Protein AF-A0A167FTA5-F1 (afdb_monomer)

Nearest PDB structures (foldseek):
  6cdd-assembly2_B  TM=8.965E-01  e=1.658E-12  Thermochaetoides thermophila DSM 1495
  6jwi-assembly1_A  TM=8.876E-01  e=1.455E-11  Saccharomyces cerevisiae S288C
  6jwj-assembly1_A  TM=7.870E-01  e=4.170E-11  Saccharomyces cerevisiae S288C
  6oa9-assembly1_G  TM=7.734E-01  e=4.453E-11  Saccharomyces cerevisiae
  7wwp-assembly1_A  TM=9.117E-01  e=2.638E-07  Homo sapiens

Radius of gyration: 31.61 Å; Cα contacts (8 Å, |Δi|>4): 181; chains: 1; bounding box: 77×43×84 Å

Sequence (270 aa):
MSSRTNHRRQLKQAYQWRKQNSRPSTCLSTARQKESAASIDPATITISNQPSGGETPLSTLDGRTIGELGLRHGDMIFAWYGFLSEPARKGAPTFSHLPSVAPAGTAAPFPVEPIASARAKRPWEDVKEDPVNDYWRDKDGKIARRWDPQFCKHGANAMCDDCMRLEPFGAKYQAEHGIKHLSYWAYLRSKASGQSAAATAALPPLDNLSYRVKSPCPSGTHASWPGGICSKCQPSALTLQRRSFRMVDHVEFSSSTLVDRFLSAWRKTG

Organism: Calocera viscosa (strain TUFC12733) (NCBI:txid1330018)

pLDDT: mean 73.0, std 24.12, range [25.5, 98.0]

Mean predicted aligned error: 19.64 Å

Solvent-accessible surface area (backbone atoms only — not comparable to full-atom values): 18750 Å² total; per-residue (Å²): 139,83,85,81,84,80,84,86,74,90,82,90,78,89,82,89,83,78,96,68,100,65,64,63,77,65,64,62,60,60,75,76,74,87,72,97,61,96,40,63,34,80,90,49,33,27,38,18,78,41,100,74,62,76,70,39,52,50,82,78,51,71,89,59,53,60,70,81,70,71,59,56,95,86,67,64,76,42,77,48,69,47,64,59,82,77,84,83,82,85,82,85,84,85,88,83,87,87,89,85,92,88,89,85,89,85,88,81,90,72,85,78,69,80,80,69,76,74,70,78,77,53,83,71,75,80,58,82,75,58,70,69,54,60,57,54,70,74,50,86,59,60,42,81,49,67,85,43,85,90,76,49,92,64,60,96,91,57,79,49,91,81,33,46,64,39,61,62,64,43,66,67,62,27,60,77,69,71,50,88,53,37,45,44,67,31,46,53,50,62,71,33,62,93,53,52,74,75,57,52,71,40,77,68,89,76,82,82,86,67,81,57,66,46,73,71,40,84,76,70,85,55,52,51,73,92,73,37,85,49,85,84,22,47,52,78,87,86,78,94,69,84,76,67,48,39,88,72,89,77,87,85,73,97,47,71,65,59,55,52,60,64,48,49,56,47,77,74,73,109

InterPro domains:
  IPR007716 NPL4, zinc-binding putative [PF05020] (127-270)
  IPR016563 Nuclear protein localization protein 4 [PTHR12710] (17-270)

Foldseek 3Di:
DDDDDDDDDDDDDDDDDDDDPDDPVVVVVVVVPDDPQPWWDLQFKWKDLDPDDPTDRPVVCPPDDCVNVVDDPPGDMDIDTDTHDDDDDDDDDDDDDDDDDDDDDDDDDDDPPPPPVPPPDDPCNPDDDDVVVVVLLPDQQWAFADDDPVPDPDDPPDDDPRGPTHQQLDPVVCVVVVNQAGEPSSVQCVVCPPPDPVVSSPGDDDDPDDQAFDPPQPVPPFDGPPGDDDPRRHGDDDDDDDHRHDHDRDDDDPDPVVVVVVCVVVVVPD

Secondary structure (DSSP, 8-state):
---------------PPP-----HHHHHGGGGSSS--TTB-GGG-EEESSSSS--EEGGGGTT--TTTTT--TT---EEE--BPPPPP-------------------------------PPPTTTSPPPPHHHHHHHH---PBPPPP-TTT--S-TT---TTTSPBPTT-HHHHHHTT--SEEHHHHHHHHHTTS-HHHHHSPP-------SPPSS-TT-SSPSTTS---TTTSPPPP-----SEES------S-HHHHHHHHHHHHHH-

Structure (mmCIF, N/CA/C/O backbone):
data_AF-A0A167FTA5-F1
#
_entry.id   AF-A0A167FTA5-F1
#
loop_
_atom_site.group_PDB
_atom_site.id
_atom_site.type_symbol
_atom_site.label_atom_id
_atom_site.label_alt_id
_atom_site.label_comp_id
_atom_site.label_asym_id
_atom_site.label_entity_id
_atom_site.label_seq_id
_atom_site.pdbx_PDB_ins_code
_atom_site.Cartn_x
_atom_site.Cartn_y
_atom_site.Cartn_z
_atom_site.occupancy
_atom_site.B_iso_or_equiv
_atom_site.auth_seq_id
_atom_site.auth_comp_id
_atom_site.auth_asym_id
_atom_site.auth_atom_id
_atom_site.pdbx_PDB_model_num
ATOM 1 N N . MET A 1 1 ? -40.340 -1.841 46.060 1.00 30.31 1 MET A N 1
ATOM 2 C CA . MET A 1 1 ? -40.363 -1.450 44.633 1.00 30.31 1 MET A CA 1
ATOM 3 C C . MET A 1 1 ? -38.923 -1.242 44.188 1.00 30.31 1 MET A C 1
ATOM 5 O O . MET A 1 1 ? -38.344 -0.225 44.532 1.00 30.31 1 MET A O 1
ATOM 9 N N . SER A 1 2 ? -38.302 -2.243 43.556 1.00 25.50 2 SER A N 1
ATOM 10 C CA . SER A 1 2 ? -36.893 -2.174 43.140 1.00 25.50 2 SER A CA 1
ATOM 11 C C . SER A 1 2 ? -36.833 -2.079 41.617 1.00 25.50 2 SER A C 1
ATOM 13 O O . SER A 1 2 ? -37.226 -3.018 40.924 1.00 25.50 2 SER A O 1
ATOM 15 N N . SER A 1 3 ? -36.432 -0.913 41.108 1.00 25.64 3 SER A N 1
ATOM 16 C CA . SER A 1 3 ? -36.307 -0.629 39.676 1.00 25.64 3 SER A CA 1
ATOM 17 C C . SER A 1 3 ? -35.232 -1.511 39.046 1.00 25.64 3 SER A C 1
ATOM 19 O O . SER A 1 3 ? -34.056 -1.406 39.386 1.00 25.64 3 SER A O 1
ATOM 21 N N . ARG A 1 4 ? -35.629 -2.367 38.097 1.00 28.92 4 ARG A N 1
ATOM 22 C CA . ARG A 1 4 ? -34.701 -3.088 37.217 1.00 28.92 4 ARG A CA 1
ATOM 23 C C . ARG A 1 4 ? -34.174 -2.120 36.161 1.00 28.92 4 ARG A C 1
ATOM 25 O O . ARG A 1 4 ? -34.896 -1.736 35.244 1.00 28.92 4 ARG A O 1
ATOM 32 N N . THR A 1 5 ? -32.916 -1.724 36.291 1.00 30.41 5 THR A N 1
ATOM 33 C CA . THR A 1 5 ? -32.220 -0.904 35.298 1.00 30.41 5 THR A CA 1
ATOM 34 C C . THR A 1 5 ? -31.865 -1.778 34.092 1.00 30.41 5 THR A C 1
ATOM 36 O O . THR A 1 5 ? -30.928 -2.569 34.141 1.00 30.41 5 THR A O 1
ATOM 39 N N . ASN A 1 6 ? -32.643 -1.674 33.012 1.00 32.59 6 ASN A N 1
ATOM 40 C CA . ASN A 1 6 ? -32.394 -2.388 31.758 1.00 32.59 6 ASN A CA 1
ATOM 41 C C . ASN A 1 6 ? -31.307 -1.660 30.948 1.00 32.59 6 ASN A C 1
ATOM 43 O O . ASN A 1 6 ? -31.530 -0.563 30.432 1.00 32.59 6 ASN A O 1
ATOM 47 N N . HIS A 1 7 ? -30.124 -2.262 30.812 1.00 32.69 7 HIS A N 1
ATOM 48 C CA . HIS A 1 7 ? -29.076 -1.739 29.936 1.00 32.69 7 HIS A CA 1
ATOM 49 C C . HIS A 1 7 ? -29.366 -2.104 28.474 1.00 32.69 7 HIS A C 1
ATOM 51 O O . HIS A 1 7 ? -29.195 -3.240 28.042 1.00 32.69 7 HIS A O 1
ATOM 57 N N . ARG A 1 8 ? -29.785 -1.106 27.691 1.00 32.56 8 ARG A N 1
ATOM 58 C CA . ARG A 1 8 ? -30.020 -1.208 26.245 1.00 32.56 8 ARG A CA 1
ATOM 59 C C . ARG A 1 8 ? -28.682 -1.157 25.498 1.00 32.56 8 ARG A C 1
ATOM 61 O O . ARG A 1 8 ? -28.060 -0.099 25.428 1.00 32.56 8 ARG A O 1
ATOM 68 N N . ARG A 1 9 ? -28.241 -2.266 24.897 1.00 35.16 9 ARG A N 1
ATOM 69 C CA . ARG A 1 9 ? -27.194 -2.251 23.858 1.00 35.16 9 ARG A CA 1
ATOM 70 C C . ARG A 1 9 ? -27.722 -2.909 22.586 1.00 35.16 9 ARG A C 1
ATOM 72 O O . ARG A 1 9 ? -28.074 -4.078 22.591 1.00 35.16 9 ARG A O 1
ATOM 79 N N . GLN A 1 10 ? -27.783 -2.135 21.500 1.00 28.16 10 GLN A N 1
ATOM 80 C CA . GLN A 1 10 ? -28.023 -2.652 20.151 1.00 28.16 10 GLN A CA 1
ATOM 81 C C . GLN A 1 10 ? -26.773 -3.398 19.676 1.00 28.16 10 GLN A C 1
ATOM 83 O O . GLN A 1 10 ? -25.717 -2.786 19.524 1.00 28.16 10 GLN A O 1
ATOM 88 N N . LEU A 1 11 ? -26.901 -4.690 19.388 1.00 33.75 11 LEU A N 1
ATOM 89 C CA . LEU A 1 11 ? -25.929 -5.417 18.578 1.00 33.75 11 LEU A CA 1
ATOM 90 C C . LEU A 1 11 ? -26.450 -5.438 17.138 1.00 33.75 11 LEU A C 1
ATOM 92 O O . LEU A 1 11 ? -27.441 -6.094 16.835 1.00 33.75 11 LEU A O 1
ATOM 96 N N . LYS A 1 12 ? -25.805 -4.679 16.246 1.00 28.53 12 LYS A N 1
ATOM 97 C CA . LYS A 1 12 ? -25.982 -4.827 14.797 1.00 28.53 12 LYS A CA 1
ATOM 98 C C . LYS A 1 12 ? -24.928 -5.815 14.305 1.00 28.53 12 LYS A C 1
ATOM 100 O O . LYS A 1 12 ? -23.758 -5.452 14.219 1.00 28.53 12 LYS A O 1
ATOM 105 N N . GLN A 1 13 ? -25.327 -7.040 13.980 1.00 35.41 13 GLN A N 1
ATOM 106 C CA . GLN A 1 13 ? -24.495 -7.958 13.201 1.00 35.41 13 GLN A CA 1
ATOM 107 C C . GLN A 1 13 ? -25.300 -8.454 11.999 1.00 35.41 13 GLN A C 1
ATOM 109 O O . GLN A 1 13 ? -26.364 -9.044 12.151 1.00 35.41 13 GLN A O 1
ATOM 114 N N . ALA A 1 14 ? -24.796 -8.170 10.799 1.00 26.48 14 ALA A N 1
ATOM 115 C CA . ALA A 1 14 ? -25.292 -8.737 9.554 1.00 26.48 14 ALA A CA 1
ATOM 116 C C . ALA A 1 14 ? -24.528 -10.041 9.289 1.00 26.48 14 ALA A C 1
ATOM 118 O O . ALA A 1 14 ? -23.302 -10.016 9.197 1.00 26.48 14 ALA A O 1
ATOM 119 N N . TYR A 1 15 ? -25.235 -11.164 9.161 1.00 35.91 15 TYR A N 1
ATOM 120 C CA . TYR A 1 15 ? -24.640 -12.446 8.778 1.00 35.91 15 TYR A CA 1
ATOM 121 C C . TYR A 1 15 ? -25.090 -12.845 7.372 1.00 35.91 15 TYR A C 1
ATOM 123 O O . TYR A 1 15 ? -26.283 -12.953 7.094 1.00 35.91 15 TYR A O 1
ATOM 131 N N . GLN A 1 16 ? -24.124 -13.098 6.488 1.00 27.88 16 GLN A N 1
ATOM 132 C CA . GLN A 1 16 ? -24.344 -13.796 5.222 1.00 27.88 16 GLN A CA 1
ATOM 133 C C . GLN A 1 16 ? -24.245 -15.306 5.468 1.00 27.88 16 GLN A C 1
ATOM 135 O O . GLN A 1 16 ? -23.190 -15.797 5.867 1.00 27.88 16 GLN A O 1
ATOM 140 N N . TRP A 1 17 ? -25.321 -16.052 5.207 1.00 36.06 17 TRP A N 1
ATOM 141 C CA . TRP A 1 17 ? -25.336 -17.510 5.359 1.00 36.06 17 TRP A CA 1
ATOM 142 C C . TRP A 1 17 ? -25.204 -18.222 4.007 1.00 36.06 17 TRP A C 1
ATOM 144 O O . TRP A 1 17 ? -26.010 -18.031 3.096 1.00 36.06 17 TRP A O 1
ATOM 154 N N . ARG A 1 18 ? -24.167 -19.064 3.888 1.00 29.80 18 ARG A N 1
ATOM 155 C CA . ARG A 1 18 ? -23.921 -19.981 2.763 1.00 29.80 18 ARG A CA 1
ATOM 156 C C . ARG A 1 18 ? -24.768 -21.249 2.950 1.00 29.80 18 ARG A C 1
ATOM 158 O O . ARG A 1 18 ? -24.782 -21.817 4.035 1.00 29.80 18 ARG A O 1
ATOM 165 N N . LYS A 1 19 ? -25.438 -21.708 1.883 1.00 34.81 19 LYS A N 1
ATOM 166 C CA . LYS A 1 19 ? -26.207 -22.968 1.842 1.00 34.81 19 LYS A CA 1
ATOM 167 C C . LYS A 1 19 ? -25.343 -24.163 2.261 1.00 34.81 19 LYS A C 1
ATOM 169 O O . LYS A 1 19 ? -24.495 -24.586 1.481 1.00 34.81 19 LYS A O 1
ATOM 174 N N . GLN A 1 20 ? -25.627 -24.741 3.422 1.00 34.56 20 GLN A N 1
ATOM 175 C CA . GLN A 1 20 ? -25.354 -26.142 3.747 1.00 34.56 20 GLN A CA 1
ATOM 176 C C . GLN A 1 20 ? -26.480 -26.645 4.665 1.00 34.56 20 GLN A C 1
ATOM 178 O O . GLN A 1 20 ? -26.840 -25.980 5.632 1.00 34.56 20 GLN A O 1
ATOM 183 N N . ASN A 1 21 ? -27.075 -27.783 4.295 1.00 35.94 21 ASN A N 1
ATOM 184 C CA . ASN A 1 21 ? -28.168 -28.460 5.000 1.00 35.94 21 ASN A CA 1
ATOM 185 C C . ASN A 1 21 ? -27.685 -29.023 6.347 1.00 35.94 21 ASN A C 1
ATOM 187 O O . ASN A 1 21 ? -27.455 -30.225 6.480 1.00 35.94 21 ASN A O 1
ATOM 191 N N . SER A 1 22 ? -27.530 -28.155 7.340 1.00 36.47 22 SER A N 1
ATOM 192 C CA . SER A 1 22 ? -27.079 -28.516 8.684 1.00 36.47 22 SER A CA 1
ATOM 193 C C . SER A 1 22 ? -28.212 -28.322 9.689 1.00 36.47 22 SER A C 1
ATOM 195 O O . SER A 1 22 ? -28.924 -27.320 9.653 1.00 36.47 22 SER A O 1
ATOM 197 N N . ARG A 1 23 ? -28.384 -29.296 10.590 1.00 32.91 23 ARG A N 1
ATOM 198 C CA . ARG A 1 23 ? -29.390 -29.284 11.664 1.00 32.91 23 ARG A CA 1
ATOM 199 C C . ARG A 1 23 ? -29.250 -28.011 12.531 1.00 32.91 23 ARG A C 1
ATOM 201 O O . ARG A 1 23 ? -28.121 -27.620 12.837 1.00 32.91 23 ARG A O 1
ATOM 208 N N . PRO A 1 24 ? -30.357 -27.383 12.975 1.00 38.88 24 PRO A N 1
ATOM 209 C CA . PRO A 1 24 ? -30.326 -26.087 13.670 1.00 38.88 24 PRO A CA 1
ATOM 210 C C . PRO A 1 24 ? -29.527 -26.103 14.987 1.00 38.88 24 PRO A C 1
ATOM 212 O O . PRO A 1 24 ? -28.891 -25.109 15.335 1.00 38.88 24 PRO A O 1
ATOM 215 N N . SER A 1 25 ? -29.447 -27.252 15.664 1.00 34.50 25 SER A N 1
ATOM 216 C CA . SER A 1 25 ? -28.650 -27.434 16.888 1.00 34.50 25 SER A CA 1
ATOM 217 C C . SER A 1 25 ? -27.132 -27.308 16.673 1.00 34.50 25 SER A C 1
ATOM 219 O O . SER A 1 25 ? -26.384 -27.005 17.606 1.00 34.50 25 SER A O 1
ATOM 221 N N . THR A 1 26 ? -26.646 -27.485 15.441 1.00 35.59 26 THR A N 1
ATOM 222 C CA . THR A 1 26 ? -25.211 -27.403 15.119 1.00 35.59 26 THR A CA 1
ATOM 223 C C . THR A 1 26 ? -24.774 -25.992 14.701 1.00 35.59 26 THR A C 1
ATOM 225 O O . THR A 1 26 ? -23.604 -25.652 14.854 1.00 35.59 26 THR A O 1
ATOM 228 N N . CYS A 1 27 ? -25.699 -25.140 14.238 1.00 39.00 27 CYS A N 1
ATOM 229 C CA . CYS A 1 27 ? -25.389 -23.758 13.840 1.00 39.00 27 CYS A CA 1
ATOM 230 C C . CYS A 1 27 ? -25.512 -22.737 14.983 1.00 39.00 27 CYS A C 1
ATOM 232 O O . CYS A 1 27 ? -24.827 -21.719 14.951 1.00 39.00 27 CYS A O 1
ATOM 234 N N . LEU A 1 28 ? -26.322 -23.003 16.015 1.00 39.59 28 LEU A N 1
ATOM 235 C CA . LEU A 1 28 ? -26.412 -22.129 17.198 1.00 39.59 28 LEU A CA 1
ATOM 236 C C . LEU A 1 28 ? -25.335 -22.431 18.251 1.00 39.59 28 LEU A C 1
ATOM 238 O O . LEU A 1 28 ? -24.925 -21.541 18.992 1.00 39.59 28 LEU A O 1
ATOM 242 N N . SER A 1 29 ? -24.796 -23.653 18.276 1.00 36.97 29 SER A N 1
ATOM 243 C CA . SER A 1 29 ? -23.666 -24.011 19.145 1.00 36.97 29 SER A CA 1
ATOM 244 C C . SER A 1 29 ? -22.326 -23.436 18.669 1.00 36.97 29 SER A C 1
ATOM 246 O O . SER A 1 29 ? -21.387 -23.342 19.456 1.00 36.97 29 SER A O 1
ATOM 248 N N . THR A 1 30 ? -22.228 -22.966 17.421 1.00 35.94 30 THR A N 1
ATOM 249 C CA . THR A 1 30 ? -21.025 -22.289 16.905 1.00 35.94 30 THR A CA 1
ATOM 250 C C . THR A 1 30 ? -20.943 -20.804 17.282 1.00 35.94 30 THR A C 1
ATOM 252 O O . THR A 1 30 ? -19.893 -20.192 17.105 1.00 35.94 30 THR A O 1
ATOM 255 N N . ALA A 1 31 ? -21.975 -20.239 17.922 1.00 38.00 31 ALA A N 1
ATOM 256 C CA . ALA A 1 31 ? -21.902 -18.927 18.578 1.00 38.00 31 ALA A CA 1
ATOM 257 C C . ALA A 1 31 ? -21.166 -18.964 19.939 1.00 38.00 31 ALA A C 1
ATOM 259 O O . ALA A 1 31 ? -21.110 -17.963 20.648 1.00 38.00 31 ALA A O 1
ATOM 260 N N . ARG A 1 32 ? -20.574 -20.108 20.316 1.00 41.66 32 ARG A N 1
ATOM 261 C CA . ARG A 1 32 ? -19.827 -20.286 21.574 1.00 41.66 32 ARG A CA 1
ATOM 262 C C . ARG A 1 32 ? -18.329 -19.974 21.486 1.00 41.66 32 ARG A C 1
ATOM 264 O O . ARG A 1 32 ? -17.626 -20.127 22.479 1.00 41.66 32 ARG A O 1
ATOM 271 N N . GLN A 1 33 ? -17.818 -19.532 20.337 1.00 40.94 33 GLN A N 1
ATOM 272 C CA . GLN A 1 33 ? -16.389 -19.249 20.158 1.00 40.94 33 GLN A CA 1
ATOM 273 C C . GLN A 1 33 ? -16.156 -17.931 19.413 1.00 40.94 33 GLN A C 1
ATOM 275 O O . GLN A 1 33 ? -15.951 -17.949 18.203 1.00 40.94 33 GLN A O 1
ATOM 280 N N . LYS A 1 34 ? -16.154 -16.806 20.151 1.00 35.41 34 LYS A N 1
ATOM 281 C CA . LYS A 1 34 ? -15.209 -15.662 20.009 1.00 35.41 34 LYS A CA 1
ATOM 282 C C . LYS A 1 34 ? -15.626 -14.356 20.704 1.00 35.41 34 LYS A C 1
ATOM 284 O O . LYS A 1 34 ? -15.111 -13.300 20.362 1.00 35.41 34 LYS A O 1
ATOM 289 N N . GLU A 1 35 ? -16.430 -14.405 21.756 1.00 37.03 35 GLU A N 1
ATOM 290 C CA . GLU A 1 35 ? -16.428 -13.339 22.761 1.00 37.03 35 GLU A CA 1
ATOM 291 C C . GLU A 1 35 ? -16.261 -13.991 24.126 1.00 37.03 35 GLU A C 1
ATOM 293 O O . GLU A 1 35 ? -17.003 -14.896 24.498 1.00 37.03 35 GLU A O 1
ATOM 298 N N . SER A 1 36 ? -15.211 -13.591 24.839 1.00 40.00 36 SER A N 1
ATOM 299 C CA . SER A 1 36 ? -14.960 -14.027 26.206 1.00 40.00 36 SER A CA 1
ATOM 300 C C . SER A 1 36 ? -16.059 -13.443 27.095 1.00 40.00 36 SER A C 1
ATOM 302 O O . SER A 1 36 ? -15.926 -12.340 27.617 1.00 40.00 36 SER A O 1
ATOM 304 N N . ALA A 1 37 ? -17.188 -14.139 27.197 1.00 44.72 37 ALA A N 1
ATOM 305 C CA . ALA A 1 37 ? -18.299 -13.775 28.058 1.00 44.72 37 ALA A CA 1
ATOM 306 C C . ALA A 1 37 ? -18.478 -14.874 29.105 1.00 44.72 37 ALA A C 1
ATOM 308 O O . ALA A 1 37 ? -19.436 -15.641 29.086 1.00 44.72 37 ALA A O 1
ATOM 309 N N . ALA A 1 38 ? -17.524 -14.946 30.034 1.00 53.56 38 ALA A N 1
ATOM 310 C CA . ALA A 1 38 ? -17.557 -15.848 31.185 1.00 53.56 38 ALA A CA 1
ATOM 311 C C . ALA A 1 38 ? -18.714 -15.558 32.171 1.00 53.56 38 ALA A C 1
ATOM 313 O O . ALA A 1 38 ? -18.764 -16.149 33.243 1.00 53.56 38 ALA A O 1
ATOM 314 N N . SER A 1 39 ? -19.638 -14.653 31.835 1.00 63.78 39 SER A N 1
ATOM 315 C CA . SER A 1 39 ? -20.680 -14.163 32.734 1.00 63.78 39 SER A CA 1
ATOM 316 C C . SER A 1 39 ? -22.086 -14.127 32.132 1.00 63.78 39 SER A C 1
ATOM 318 O O . SER A 1 39 ? -22.953 -13.535 32.754 1.00 63.78 39 SER A O 1
ATOM 320 N N . ILE A 1 40 ? -22.365 -14.720 30.964 1.00 75.25 40 ILE A N 1
ATOM 321 C CA . ILE A 1 40 ? -23.747 -14.777 30.434 1.00 75.25 40 ILE A CA 1
ATOM 322 C C . ILE A 1 40 ? -24.496 -15.953 31.066 1.00 75.25 40 ILE A C 1
ATOM 324 O O . ILE A 1 40 ? -23.991 -17.075 31.058 1.00 75.25 40 ILE A O 1
ATOM 328 N N . ASP A 1 41 ? -25.707 -15.707 31.574 1.00 77.25 41 ASP A N 1
ATOM 329 C CA . ASP A 1 41 ? -26.594 -16.768 32.056 1.00 77.25 41 ASP A CA 1
ATOM 330 C C . ASP A 1 41 ? -27.364 -17.389 30.871 1.00 77.25 41 ASP A C 1
ATOM 332 O O . ASP A 1 41 ? -28.261 -16.741 30.318 1.00 77.25 41 ASP A O 1
ATOM 336 N N . PRO A 1 42 ? -27.061 -18.638 30.465 1.00 70.75 42 PRO A N 1
ATOM 337 C CA . PRO A 1 42 ? -27.711 -19.272 29.320 1.00 70.75 42 PRO A CA 1
ATOM 338 C C . PRO A 1 42 ? -29.221 -19.480 29.511 1.00 70.75 42 PRO A C 1
ATOM 340 O O . PRO A 1 42 ? -29.936 -19.582 28.516 1.00 70.75 42 PRO A O 1
ATOM 343 N N . ALA A 1 43 ? -29.726 -19.511 30.750 1.00 75.50 43 ALA A N 1
ATOM 344 C CA . ALA A 1 43 ? -31.154 -19.674 31.029 1.00 75.50 43 ALA A CA 1
ATOM 345 C C . ALA A 1 43 ? -31.974 -18.406 30.732 1.00 75.50 43 ALA A C 1
ATOM 347 O O . ALA A 1 43 ? -33.198 -18.465 30.631 1.00 75.50 43 ALA A O 1
ATOM 348 N N . THR A 1 44 ? -31.307 -17.260 30.576 1.00 78.56 44 THR A N 1
ATOM 349 C CA . THR A 1 44 ? -31.955 -15.955 30.365 1.00 78.56 44 THR A CA 1
ATOM 350 C C . THR A 1 44 ? -32.034 -15.538 28.900 1.00 78.56 44 THR A C 1
ATOM 352 O O . THR A 1 44 ? -32.519 -14.447 28.609 1.00 78.56 44 THR A O 1
ATOM 355 N N . ILE A 1 45 ? -31.553 -16.378 27.978 1.00 82.50 45 ILE A N 1
ATOM 356 C CA . ILE A 1 45 ? -31.508 -16.041 26.556 1.00 82.50 45 ILE A CA 1
ATOM 357 C C . ILE A 1 45 ? -32.921 -16.112 25.961 1.00 82.50 45 ILE A C 1
ATOM 359 O O . ILE A 1 45 ? -33.518 -17.189 25.884 1.00 82.50 45 ILE A O 1
ATOM 363 N N . THR A 1 46 ? -33.438 -14.977 25.490 1.00 82.94 46 THR A N 1
ATOM 364 C CA . THR A 1 46 ? -34.680 -14.883 24.707 1.0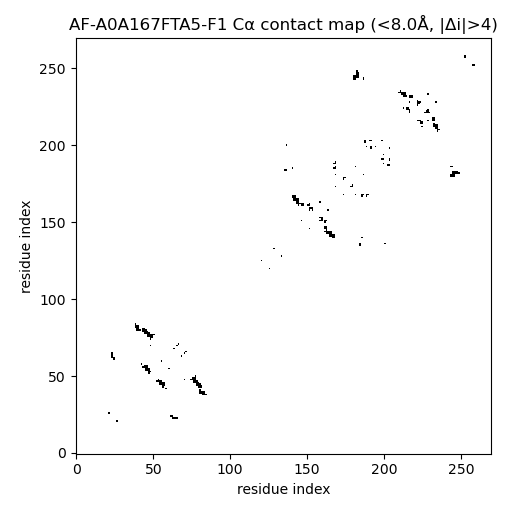0 82.94 46 THR A CA 1
ATOM 365 C C . THR A 1 46 ? -34.395 -14.372 23.299 1.00 82.94 46 THR A C 1
ATOM 367 O O . THR A 1 46 ? -33.434 -13.633 23.076 1.00 82.94 46 THR A O 1
ATOM 370 N N . ILE A 1 47 ? -35.213 -14.790 22.332 1.00 82.31 47 ILE A N 1
ATOM 371 C CA . ILE A 1 47 ? -35.081 -14.466 20.910 1.00 82.31 47 ILE A CA 1
ATOM 372 C C . ILE A 1 47 ? -36.416 -13.946 20.356 1.00 82.31 47 ILE A C 1
ATOM 374 O O . ILE A 1 47 ? -37.477 -14.462 20.705 1.00 82.31 47 ILE A O 1
ATOM 378 N N . SER A 1 48 ? -36.370 -12.944 19.473 1.00 81.12 48 SER A N 1
ATOM 379 C CA . SER A 1 48 ? -37.531 -12.421 18.737 1.00 81.12 48 SER A CA 1
ATOM 380 C C . SER A 1 48 ? -37.174 -12.071 17.289 1.00 81.12 48 SER A C 1
ATOM 382 O O . SER A 1 48 ? -36.041 -11.697 16.982 1.00 81.12 48 SER A O 1
ATOM 384 N N . ASN A 1 49 ? -38.161 -12.162 16.398 1.00 79.12 49 ASN A N 1
ATOM 385 C CA . ASN A 1 49 ? -38.103 -11.660 15.022 1.00 79.12 49 ASN A CA 1
ATOM 386 C C . ASN A 1 49 ? -38.583 -10.198 14.899 1.00 79.12 49 ASN A C 1
ATOM 388 O O . ASN A 1 49 ? -38.600 -9.639 13.803 1.00 79.12 49 ASN A O 1
ATOM 392 N N . GLN A 1 50 ? -38.978 -9.573 16.011 1.00 74.25 50 GLN A N 1
ATOM 393 C CA . GLN A 1 50 ? -39.373 -8.171 16.083 1.00 74.25 50 GLN A CA 1
ATOM 394 C C . GLN A 1 50 ? -38.387 -7.376 16.950 1.00 74.25 50 GLN A C 1
ATOM 396 O O . GLN A 1 50 ? -37.851 -7.899 17.928 1.00 74.25 50 GLN A O 1
ATOM 401 N N . PRO A 1 51 ? -38.155 -6.088 16.634 1.00 66.25 51 PRO A N 1
ATOM 402 C CA . PRO A 1 51 ? -37.238 -5.235 17.393 1.00 66.25 51 PRO A CA 1
ATOM 403 C C . PRO A 1 51 ? -37.691 -4.966 18.838 1.00 66.25 51 PRO A C 1
ATOM 405 O O . PRO A 1 51 ? -36.886 -4.527 19.660 1.00 66.25 51 PRO A O 1
ATOM 408 N N . SER A 1 52 ? -38.968 -5.200 19.147 1.00 68.69 52 SER A N 1
ATOM 409 C CA . SER A 1 52 ? -39.537 -5.111 20.492 1.00 68.69 52 SER A CA 1
ATOM 410 C C . SER A 1 52 ? -40.812 -5.949 20.572 1.00 68.69 52 SER A C 1
ATOM 412 O O . SER A 1 52 ? -41.697 -5.764 19.738 1.00 68.69 52 SER A O 1
ATOM 414 N N . GLY A 1 53 ? -40.926 -6.804 21.590 1.00 63.25 53 GLY A N 1
ATOM 415 C CA . GLY A 1 53 ? -42.066 -7.710 21.761 1.00 63.25 53 GLY A CA 1
ATOM 416 C C . GLY A 1 53 ? -41.884 -9.055 21.047 1.00 63.25 53 GLY A C 1
ATOM 417 O O . GLY A 1 53 ? -41.027 -9.205 20.177 1.00 63.25 53 GLY A O 1
ATOM 418 N N . GLY A 1 54 ? -42.664 -10.060 21.458 1.00 72.88 54 GLY A N 1
ATOM 419 C CA . GLY A 1 54 ? -42.599 -11.417 20.891 1.00 72.88 54 GLY A CA 1
ATOM 420 C C . GLY A 1 54 ? -41.387 -12.248 21.332 1.00 72.88 54 GLY A C 1
ATOM 421 O O . GLY A 1 54 ? -40.990 -13.170 20.628 1.00 72.88 54 GLY A O 1
ATOM 422 N N . GLU A 1 55 ? -40.777 -11.916 22.470 1.00 80.06 55 GLU A N 1
ATOM 423 C CA . GLU A 1 55 ? -39.613 -12.626 23.003 1.00 80.06 55 GLU A CA 1
ATOM 424 C C . GLU A 1 55 ? -39.978 -14.059 23.409 1.00 80.06 55 GLU A C 1
ATOM 426 O O . GLU A 1 55 ? -40.861 -14.288 24.235 1.00 80.06 55 GLU A O 1
ATOM 431 N N . THR A 1 56 ? -39.271 -15.031 22.838 1.00 81.94 56 THR A N 1
ATOM 432 C CA . THR A 1 56 ? -39.421 -16.454 23.154 1.00 81.94 56 THR A CA 1
ATOM 433 C C . THR A 1 56 ? -38.131 -16.981 23.780 1.00 81.94 56 THR A C 1
ATOM 435 O O . THR A 1 56 ? -37.048 -16.695 23.263 1.00 81.94 56 THR A O 1
ATOM 438 N N . PRO A 1 57 ? -38.185 -17.718 24.904 1.00 81.25 57 PRO A N 1
ATOM 439 C CA . PRO A 1 57 ? -36.987 -18.307 25.492 1.00 81.25 57 PRO A CA 1
ATOM 440 C C . PRO A 1 57 ? -36.318 -19.271 24.514 1.00 81.25 57 PRO A C 1
ATOM 442 O O . PRO A 1 57 ? -36.996 -20.095 23.897 1.00 81.25 57 PRO A O 1
ATOM 445 N N . LEU A 1 58 ? -34.989 -19.216 24.408 1.00 79.19 58 LEU A N 1
ATOM 446 C CA . LEU A 1 58 ? -34.229 -20.068 23.488 1.00 79.19 58 LEU A CA 1
ATOM 447 C C . LEU A 1 58 ? -34.467 -21.565 23.750 1.00 79.19 58 LEU A C 1
ATOM 449 O O . LEU A 1 58 ? -34.551 -22.350 22.811 1.00 79.19 58 LEU A O 1
ATOM 453 N N . SER A 1 59 ? -34.685 -21.940 25.012 1.00 77.06 59 SER A N 1
ATOM 454 C CA . SER A 1 59 ? -35.038 -23.306 25.418 1.00 77.06 59 SER A CA 1
ATOM 455 C C . SER A 1 59 ? -36.328 -23.835 24.779 1.00 77.06 59 SER A C 1
ATOM 457 O O . SER A 1 59 ? -36.485 -25.041 24.631 1.00 77.06 59 SER A O 1
ATOM 459 N N . THR A 1 60 ? -37.252 -22.961 24.367 1.00 76.81 60 THR A N 1
ATOM 460 C CA . THR A 1 60 ? -38.520 -23.364 23.725 1.00 76.81 60 THR A CA 1
ATOM 461 C C . THR A 1 60 ? -38.387 -23.643 22.226 1.00 76.81 60 THR A C 1
ATOM 463 O O . THR A 1 60 ? -39.327 -24.141 21.601 1.00 76.81 60 THR A O 1
ATOM 466 N N . LEU A 1 61 ? -37.228 -23.323 21.643 1.00 73.81 61 LEU A N 1
ATOM 467 C CA . LEU A 1 61 ? -36.952 -23.436 20.210 1.00 73.81 61 LEU A CA 1
ATOM 468 C C . LEU A 1 61 ? -36.101 -24.667 19.869 1.00 73.81 61 LEU A C 1
ATOM 470 O O . LEU A 1 61 ? -35.887 -24.952 18.687 1.00 73.81 61 LEU A O 1
ATOM 474 N N . ASP A 1 62 ? -35.649 -25.413 20.880 1.00 73.75 62 ASP A N 1
ATOM 475 C CA . ASP A 1 62 ? -34.894 -26.646 20.684 1.00 73.75 62 ASP A CA 1
ATOM 476 C C . ASP A 1 62 ? -35.730 -27.673 19.906 1.00 73.75 62 ASP A C 1
ATOM 478 O O . ASP A 1 62 ? -36.820 -28.076 20.309 1.00 73.75 62 ASP A O 1
ATOM 482 N N . GLY A 1 63 ? -35.207 -28.085 18.748 1.00 71.19 63 GLY A N 1
ATOM 483 C CA . GLY A 1 63 ? -35.828 -29.082 17.872 1.00 71.19 63 GLY A CA 1
ATOM 484 C C . GLY A 1 63 ? -36.720 -28.535 16.751 1.00 71.19 63 GLY A C 1
ATOM 485 O O . GLY A 1 63 ? -37.109 -29.324 15.893 1.00 71.19 63 GLY A O 1
ATOM 486 N N . ARG A 1 64 ? -36.997 -27.224 16.689 1.00 78.44 64 ARG A N 1
ATOM 487 C CA . ARG A 1 64 ? -37.793 -26.624 15.596 1.00 78.44 64 ARG A CA 1
ATOM 488 C C . ARG A 1 64 ? -36.953 -26.318 14.360 1.00 78.44 64 ARG A C 1
ATOM 490 O O . ARG A 1 64 ? -35.781 -25.940 14.462 1.00 78.44 64 ARG A O 1
ATOM 497 N N . THR A 1 65 ? -37.549 -26.453 13.177 1.00 75.19 65 THR A N 1
ATOM 498 C CA . THR A 1 65 ? -36.883 -26.080 11.918 1.00 75.19 65 THR A CA 1
ATOM 499 C C . THR A 1 65 ? -37.013 -24.583 11.626 1.00 75.19 65 THR A C 1
ATOM 501 O O . THR A 1 65 ? -37.935 -23.911 12.077 1.00 75.19 65 THR A O 1
ATOM 504 N N . ILE A 1 66 ? -36.094 -24.033 10.826 1.00 71.81 66 ILE A N 1
ATOM 505 C CA . ILE A 1 66 ? -36.094 -22.605 10.448 1.00 71.81 66 ILE A CA 1
ATOM 506 C C . ILE A 1 66 ? -37.406 -22.213 9.736 1.00 71.81 66 ILE A C 1
ATOM 508 O O . ILE A 1 66 ? -37.916 -21.114 9.945 1.00 71.81 66 ILE A O 1
ATOM 512 N N . GLY A 1 67 ? -37.973 -23.129 8.940 1.00 70.12 67 GLY A N 1
ATOM 513 C CA . GLY A 1 67 ? -39.253 -22.927 8.256 1.00 70.12 67 GLY A CA 1
ATOM 514 C C . GLY A 1 67 ? -40.450 -22.877 9.210 1.00 70.12 67 GLY A C 1
ATOM 515 O O . GLY A 1 67 ? -41.323 -22.035 9.034 1.00 70.12 67 GLY A O 1
ATOM 516 N N . GLU A 1 68 ? -40.460 -23.703 10.261 1.00 72.56 68 GLU A N 1
ATOM 517 C CA . GLU A 1 68 ? -41.491 -23.674 11.316 1.00 72.56 68 GLU A CA 1
ATOM 518 C C . GLU A 1 68 ? -41.455 -22.386 12.145 1.00 72.56 68 GLU A C 1
ATOM 520 O O . GLU A 1 68 ? -42.471 -21.971 12.698 1.00 72.56 68 GLU A O 1
ATOM 525 N N . LEU A 1 69 ? -40.290 -21.740 12.219 1.00 72.88 69 LEU A N 1
ATOM 526 C CA . LEU A 1 69 ? -40.112 -20.447 12.878 1.00 72.88 69 LEU A CA 1
ATOM 527 C C . LEU A 1 69 ? -40.496 -19.261 11.977 1.00 72.88 69 LEU A C 1
ATOM 529 O O . LEU A 1 69 ? -40.428 -18.115 12.419 1.00 72.88 69 LEU A O 1
ATOM 533 N N . GLY A 1 70 ? -40.888 -19.516 10.723 1.00 74.50 70 GLY A N 1
ATOM 534 C CA . GLY A 1 70 ? -41.285 -18.482 9.766 1.00 74.50 70 GLY A CA 1
ATOM 535 C C . GLY A 1 70 ? -40.142 -17.558 9.329 1.00 74.50 70 GLY A C 1
ATOM 536 O O . GLY A 1 70 ? -40.409 -16.478 8.807 1.00 74.50 70 GLY A O 1
ATOM 537 N N . LEU A 1 71 ? -38.884 -17.960 9.544 1.00 78.69 71 LEU A N 1
ATOM 538 C CA . LEU A 1 71 ? -37.704 -17.149 9.244 1.00 78.69 71 LEU A CA 1
ATOM 539 C C . LEU A 1 71 ? -37.279 -17.323 7.783 1.00 78.69 71 LEU A C 1
ATOM 541 O O . LEU A 1 71 ? -37.068 -18.439 7.300 1.00 78.69 71 LEU A O 1
ATOM 545 N N . ARG A 1 72 ? -37.109 -16.203 7.080 1.00 79.00 72 ARG A N 1
ATOM 546 C CA . ARG A 1 72 ? -36.670 -16.146 5.681 1.00 79.00 72 ARG A CA 1
ATOM 547 C C . ARG A 1 72 ? -35.255 -15.592 5.573 1.00 79.00 72 ARG A C 1
ATOM 549 O O . ARG A 1 72 ? -34.697 -15.005 6.499 1.00 79.00 72 ARG A O 1
ATOM 556 N N . HIS A 1 73 ? -34.658 -15.774 4.398 1.00 64.69 73 HIS A N 1
ATOM 557 C CA . HIS A 1 73 ? -33.355 -15.193 4.102 1.00 64.69 73 HIS A CA 1
ATOM 558 C C . HIS A 1 73 ? -33.425 -13.660 4.179 1.00 64.69 73 HIS A C 1
ATOM 560 O O . HIS A 1 73 ? -34.163 -13.042 3.417 1.00 64.69 73 HIS A O 1
ATOM 566 N N . GLY A 1 74 ? -32.645 -13.066 5.085 1.00 69.81 74 GLY A N 1
ATOM 567 C CA . GLY A 1 74 ? -32.594 -11.617 5.302 1.00 69.81 74 GLY A CA 1
ATOM 568 C C . GLY A 1 74 ? -33.388 -11.112 6.512 1.00 69.81 74 GLY A C 1
ATOM 569 O O . GLY A 1 74 ? -33.288 -9.926 6.821 1.00 69.81 74 GLY A O 1
ATOM 570 N N . ASP A 1 75 ? -34.120 -11.980 7.220 1.00 74.56 75 ASP A N 1
ATOM 571 C CA . ASP A 1 75 ? -34.822 -11.585 8.445 1.00 74.56 75 ASP A CA 1
ATOM 572 C C . ASP A 1 75 ? -33.828 -11.320 9.593 1.00 74.56 75 ASP A C 1
ATOM 574 O O . ASP A 1 75 ? -32.852 -12.050 9.791 1.00 74.56 75 ASP A O 1
ATOM 578 N N . MET A 1 76 ? -34.073 -10.249 10.355 1.00 78.19 76 MET A N 1
ATOM 579 C CA . MET A 1 76 ? -33.265 -9.882 11.520 1.00 78.19 76 MET A CA 1
ATOM 580 C C . MET A 1 76 ? -33.803 -10.554 12.780 1.00 78.19 76 MET A C 1
ATOM 582 O O . MET A 1 76 ? -34.998 -10.502 13.061 1.00 78.19 76 MET A O 1
ATOM 586 N N . ILE A 1 77 ? -32.893 -11.129 13.561 1.00 82.81 77 ILE A N 1
ATOM 587 C CA . ILE A 1 77 ? -33.202 -11.785 14.828 1.00 82.81 77 ILE A CA 1
ATOM 588 C C . ILE A 1 77 ? -32.584 -10.968 15.961 1.00 82.81 77 ILE A C 1
ATOM 590 O O . ILE A 1 77 ? -31.407 -10.605 15.912 1.00 82.81 77 ILE A O 1
ATOM 594 N N . PHE A 1 78 ? -33.383 -10.692 16.983 1.00 80.06 78 PHE A N 1
ATOM 595 C CA . PHE A 1 78 ? -32.988 -9.966 18.181 1.00 80.06 78 PHE A CA 1
ATOM 596 C C . PHE A 1 78 ? -32.859 -10.950 19.343 1.00 80.06 78 PHE A C 1
ATOM 598 O O . PHE A 1 78 ? -33.698 -11.838 19.483 1.00 80.06 78 PHE A O 1
ATOM 605 N N . ALA A 1 79 ? -31.810 -10.805 20.155 1.00 82.69 79 ALA A N 1
ATOM 606 C CA . ALA A 1 79 ? -31.574 -11.642 21.326 1.00 82.69 79 ALA A CA 1
ATOM 607 C C . ALA A 1 79 ? -31.334 -10.788 22.576 1.00 82.69 79 ALA A C 1
ATOM 609 O O . ALA A 1 79 ? -30.614 -9.787 22.518 1.00 82.69 79 ALA A O 1
ATOM 610 N N . TRP A 1 80 ? -31.901 -11.217 23.703 1.00 81.00 80 TRP A N 1
ATOM 611 C CA . TRP A 1 80 ? -31.727 -10.604 25.020 1.00 81.00 80 TRP A CA 1
ATOM 612 C C . TRP A 1 80 ? -31.192 -11.644 25.996 1.00 81.00 80 TRP A C 1
ATOM 614 O O . TRP A 1 80 ? -31.541 -12.816 25.903 1.00 81.00 80 TRP A O 1
ATOM 624 N N . TYR A 1 81 ? -30.323 -11.226 26.912 1.00 85.31 81 TYR A N 1
ATOM 625 C CA . TYR A 1 81 ? -29.718 -12.104 27.909 1.00 85.31 81 TYR A CA 1
ATOM 626 C C . TYR A 1 81 ? -29.317 -11.319 29.161 1.00 85.31 81 TYR A C 1
ATOM 628 O O . TYR A 1 81 ? -29.040 -10.117 29.111 1.00 85.31 81 TYR A O 1
ATOM 636 N N . GLY A 1 82 ? -29.297 -12.016 30.291 1.00 78.12 82 GLY A N 1
ATOM 637 C CA . GLY A 1 82 ? -28.805 -11.558 31.581 1.00 78.12 82 GLY A CA 1
ATOM 638 C C . GLY A 1 82 ? -27.392 -12.062 31.873 1.00 78.12 82 GLY A C 1
ATOM 639 O O . GLY A 1 82 ? -26.866 -12.958 31.207 1.00 78.12 82 GLY A O 1
ATOM 640 N N . PHE A 1 83 ? -26.774 -11.466 32.890 1.00 77.75 83 PHE A N 1
ATOM 641 C CA . PHE A 1 83 ? -25.457 -11.864 33.374 1.00 77.75 83 PHE A CA 1
ATOM 642 C C . PHE A 1 83 ? -25.569 -12.631 34.697 1.00 77.75 83 PHE A C 1
ATOM 644 O O . PHE A 1 83 ? -26.413 -12.305 35.532 1.00 77.75 83 PHE A O 1
ATOM 651 N N . LEU A 1 84 ? -24.686 -13.610 34.899 1.00 75.12 84 LEU A N 1
ATOM 652 C CA . LEU A 1 84 ? -24.484 -14.297 36.170 1.00 75.12 84 LEU A CA 1
ATOM 653 C C . LEU A 1 84 ? -24.028 -13.275 37.219 1.00 75.12 84 LEU A C 1
ATOM 655 O O . LEU A 1 84 ? -23.027 -12.581 37.042 1.00 75.12 84 LEU A O 1
ATOM 659 N N . SER A 1 85 ? -24.775 -13.166 38.313 1.00 57.59 85 SER A N 1
ATOM 660 C CA . SER A 1 85 ? -24.424 -12.311 39.445 1.00 57.59 85 SER A CA 1
ATOM 661 C C . SER A 1 85 ? -23.266 -12.920 40.242 1.00 57.59 85 SER A C 1
ATOM 663 O O . SER A 1 85 ? -23.415 -14.006 40.802 1.00 57.59 85 SER A O 1
ATOM 665 N N . GLU A 1 86 ? -22.131 -12.220 40.332 1.00 51.75 86 GLU A N 1
ATOM 666 C CA . GLU A 1 86 ? -21.034 -12.599 41.233 1.00 51.75 86 GLU A CA 1
ATOM 667 C C . GLU A 1 86 ? -21.413 -12.360 42.710 1.00 51.75 86 GLU A C 1
ATOM 669 O O . GLU A 1 86 ? -22.044 -11.346 43.032 1.00 51.75 86 GLU A O 1
ATOM 674 N N . PRO A 1 87 ? -21.022 -13.248 43.645 1.00 42.12 87 PRO A N 1
ATOM 675 C CA . PRO A 1 87 ? -21.260 -13.037 45.067 1.00 42.12 87 PRO A CA 1
ATOM 676 C C . PRO A 1 87 ? -20.365 -11.912 45.614 1.00 42.12 87 PRO A C 1
ATOM 678 O O . PRO A 1 87 ? -19.137 -11.976 45.555 1.00 42.12 87 PRO A O 1
ATOM 681 N N . ALA A 1 88 ? -20.990 -10.883 46.191 1.00 33.69 88 ALA A N 1
ATOM 682 C CA . ALA A 1 88 ? -20.319 -9.736 46.796 1.00 33.69 88 ALA A CA 1
ATOM 683 C C . ALA A 1 88 ? -19.402 -10.148 47.967 1.00 33.69 88 ALA A C 1
ATOM 685 O O . ALA A 1 88 ? -19.876 -10.601 49.010 1.00 33.69 88 ALA A O 1
ATOM 686 N N . ARG A 1 89 ? -18.085 -9.933 47.835 1.00 37.06 89 ARG A N 1
ATOM 687 C CA . ARG A 1 89 ? -17.128 -10.045 48.950 1.00 37.06 89 ARG A CA 1
ATOM 688 C C . ARG A 1 89 ? -17.023 -8.708 49.690 1.00 37.06 89 ARG A C 1
ATOM 690 O O . ARG A 1 89 ? -16.519 -7.728 49.150 1.00 37.06 89 ARG A O 1
ATOM 697 N N . LYS A 1 90 ? -17.501 -8.676 50.938 1.00 36.78 90 LYS A N 1
ATOM 698 C CA . LYS A 1 90 ? -17.221 -7.621 51.927 1.00 36.78 90 LYS A CA 1
ATOM 699 C C . LYS A 1 90 ? -15.864 -7.885 52.595 1.00 36.78 90 LYS A C 1
ATOM 701 O O . LYS A 1 90 ? -15.620 -9.016 53.000 1.00 36.78 90 LYS A O 1
ATOM 706 N N . GLY A 1 91 ? -15.056 -6.840 52.793 1.00 32.22 91 GLY A N 1
ATOM 707 C CA . GLY A 1 91 ? -13.954 -6.837 53.768 1.00 32.22 91 GLY A CA 1
ATOM 708 C C . GLY A 1 91 ? -12.681 -6.131 53.294 1.00 32.22 91 GLY A C 1
ATOM 709 O O . GLY A 1 91 ? -11.896 -6.712 52.554 1.00 32.22 91 GLY A O 1
ATOM 710 N N . ALA A 1 92 ? -12.470 -4.893 53.752 1.00 34.19 92 ALA A N 1
ATOM 711 C CA . ALA A 1 92 ? -11.166 -4.219 53.768 1.00 34.19 92 ALA A CA 1
ATOM 712 C C . ALA A 1 92 ? -10.293 -4.765 54.922 1.00 34.19 92 ALA A C 1
ATOM 714 O O . ALA A 1 92 ? -10.854 -5.290 55.888 1.00 34.19 92 ALA A O 1
ATOM 715 N N . PRO A 1 93 ? -8.954 -4.603 54.873 1.00 39.53 93 PRO A N 1
ATOM 716 C CA . PRO A 1 93 ? -8.353 -3.663 55.829 1.00 39.53 93 PRO A CA 1
ATOM 717 C C . PRO A 1 93 ? -7.137 -2.848 55.322 1.00 39.53 93 PRO A C 1
ATOM 719 O O . PRO A 1 93 ? -6.269 -3.319 54.597 1.00 39.53 93 PRO A O 1
ATOM 722 N N . THR A 1 94 ? -7.168 -1.580 55.733 1.00 26.48 94 THR A N 1
ATOM 723 C CA . THR A 1 94 ? -6.160 -0.713 56.380 1.00 26.48 94 THR A CA 1
ATOM 724 C C . THR A 1 94 ? -4.645 -0.988 56.274 1.00 26.48 94 THR A C 1
ATOM 726 O O . THR A 1 94 ? -4.137 -2.036 56.654 1.00 26.48 94 THR A O 1
ATOM 729 N N . PHE A 1 95 ? -3.922 0.073 55.887 1.00 33.00 95 PHE A N 1
ATOM 730 C CA . PHE A 1 95 ? -2.469 0.286 55.972 1.00 33.00 95 PHE A CA 1
ATOM 731 C C . PHE A 1 95 ? -1.967 0.481 57.417 1.00 33.00 95 PHE A C 1
ATOM 733 O O . PHE A 1 95 ? -2.685 1.097 58.203 1.00 33.00 95 PHE A O 1
ATOM 740 N N . SER A 1 96 ? -0.708 0.101 57.715 1.00 30.02 96 SER A N 1
ATOM 741 C CA . SER A 1 96 ? 0.213 0.817 58.637 1.00 30.02 96 SER A CA 1
ATOM 742 C C . SER A 1 96 ? 1.675 0.304 58.581 1.00 30.02 96 SER A C 1
ATOM 744 O O . SER A 1 96 ? 1.958 -0.825 58.954 1.00 30.02 96 SER A O 1
ATOM 746 N N . HIS A 1 97 ? 2.557 1.172 58.065 1.00 29.72 97 HIS A N 1
ATOM 747 C CA . HIS A 1 97 ? 3.943 1.562 58.425 1.00 29.72 97 HIS A CA 1
ATOM 748 C C . HIS A 1 97 ? 5.008 0.628 59.077 1.00 29.72 97 HIS A C 1
ATOM 750 O O . HIS A 1 97 ? 4.777 -0.050 60.070 1.00 29.72 97 HIS A O 1
ATOM 756 N N . LEU A 1 98 ? 6.238 0.762 58.535 1.00 32.09 98 LEU A N 1
ATOM 757 C CA . LEU A 1 98 ? 7.582 0.345 59.015 1.00 32.09 98 LEU A CA 1
ATOM 758 C C . LEU A 1 98 ? 8.140 1.249 60.146 1.00 32.09 98 LEU A C 1
ATOM 760 O O . LEU A 1 98 ? 7.657 2.374 60.295 1.00 32.09 98 LEU A O 1
ATOM 764 N N . PRO A 1 99 ? 9.191 0.815 60.886 1.00 37.84 99 PRO A N 1
ATOM 765 C CA . PRO A 1 99 ? 10.583 1.314 60.666 1.00 37.84 99 PRO A CA 1
ATOM 766 C C . PRO A 1 99 ? 11.679 0.208 60.853 1.00 37.84 99 PRO A C 1
ATOM 768 O O . PRO A 1 99 ? 11.455 -0.745 61.585 1.00 37.84 99 PRO A O 1
ATOM 771 N N . SER A 1 100 ? 12.775 0.101 60.073 1.00 28.81 100 SER A N 1
ATOM 772 C CA . SER A 1 100 ? 14.071 0.843 59.999 1.00 28.81 100 SER A CA 1
ATOM 773 C C . SER A 1 100 ? 15.263 0.240 60.805 1.00 28.81 100 SER A C 1
ATOM 775 O O . SER A 1 100 ? 15.306 0.434 62.010 1.00 28.81 100 SER A O 1
ATOM 777 N N . VAL A 1 101 ? 16.249 -0.353 60.078 1.00 30.38 101 VAL A N 1
ATOM 778 C CA . VAL A 1 101 ? 17.754 -0.342 60.231 1.00 30.38 101 VAL A CA 1
ATOM 779 C C . VAL A 1 101 ? 18.387 -0.931 61.524 1.00 30.38 101 VAL A C 1
ATOM 781 O O . VAL A 1 101 ? 17.957 -0.565 62.602 1.00 30.38 101 VAL A O 1
ATOM 784 N N . ALA A 1 102 ? 19.483 -1.717 61.611 1.00 29.28 102 ALA A N 1
ATOM 785 C CA . ALA A 1 102 ? 20.430 -2.532 60.799 1.00 29.28 102 ALA A CA 1
ATOM 786 C C . ALA A 1 102 ? 21.383 -3.260 61.829 1.00 29.28 102 ALA A C 1
ATOM 788 O O . ALA A 1 102 ? 21.054 -3.261 63.012 1.00 29.28 102 ALA A O 1
ATOM 789 N N . PRO A 1 103 ? 22.615 -3.727 61.510 1.00 44.06 103 PRO A N 1
ATOM 790 C CA . PRO A 1 103 ? 23.026 -4.946 60.790 1.00 44.06 103 PRO A CA 1
ATOM 791 C C . PRO A 1 103 ? 23.872 -5.933 61.650 1.00 44.06 103 PRO A C 1
ATOM 793 O O . PRO A 1 103 ? 24.499 -5.534 62.623 1.00 44.06 103 PRO A O 1
ATOM 796 N N . ALA A 1 104 ? 24.010 -7.202 61.240 1.00 31.95 104 ALA A N 1
ATOM 797 C CA . ALA A 1 104 ? 25.143 -8.056 61.633 1.00 31.95 104 ALA A CA 1
ATOM 798 C C . ALA A 1 104 ? 25.377 -9.162 60.590 1.00 31.95 104 ALA A C 1
ATOM 800 O O . ALA A 1 104 ? 24.431 -9.779 60.105 1.00 31.95 104 ALA A O 1
ATOM 801 N N . GLY A 1 105 ? 26.637 -9.332 60.190 1.00 29.72 105 GLY A N 1
ATOM 802 C CA . GLY A 1 105 ? 27.042 -10.052 58.989 1.00 29.72 105 GLY A CA 1
ATOM 803 C C . GLY A 1 105 ? 27.277 -11.557 59.129 1.00 29.72 105 GLY A C 1
ATOM 804 O O . GLY A 1 105 ? 27.369 -12.110 60.220 1.00 29.72 105 GLY A O 1
ATOM 805 N N . THR A 1 106 ? 27.557 -12.132 57.954 1.00 29.52 106 THR A N 1
ATOM 806 C CA . THR A 1 106 ? 28.584 -13.150 57.633 1.00 29.52 106 THR A CA 1
ATOM 807 C C . THR A 1 106 ? 28.057 -14.452 57.009 1.00 29.52 106 THR A C 1
ATOM 809 O O . THR A 1 106 ? 27.551 -15.336 57.685 1.00 29.52 106 THR A O 1
ATOM 812 N N . ALA A 1 107 ? 28.307 -14.526 55.693 1.00 31.12 107 ALA A N 1
ATOM 813 C CA . ALA A 1 107 ? 28.663 -15.677 54.851 1.00 31.12 107 ALA A CA 1
ATOM 814 C C . ALA A 1 107 ? 27.647 -16.803 54.562 1.00 31.12 107 ALA A C 1
ATOM 816 O O . ALA A 1 107 ? 27.453 -17.712 55.357 1.00 31.12 107 ALA A O 1
ATOM 817 N N . ALA A 1 108 ? 27.195 -16.851 53.301 1.00 36.66 108 ALA A N 1
ATOM 818 C CA . ALA A 1 108 ? 27.557 -17.926 52.363 1.00 36.66 108 ALA A CA 1
ATOM 819 C C . ALA A 1 108 ? 27.282 -17.474 50.905 1.00 36.66 108 ALA A C 1
ATOM 821 O O . ALA A 1 108 ? 26.294 -16.774 50.670 1.00 36.66 108 ALA A O 1
ATOM 822 N N . PRO A 1 109 ? 28.141 -17.817 49.924 1.00 35.06 109 PRO A N 1
ATOM 823 C CA . PRO A 1 109 ? 27.983 -17.388 48.539 1.00 35.06 109 PRO A CA 1
ATOM 824 C C . PRO A 1 109 ? 26.944 -18.268 47.836 1.00 35.06 109 PRO A C 1
ATOM 826 O O . PRO A 1 109 ? 27.186 -19.443 47.570 1.00 35.06 109 PRO A O 1
ATOM 829 N N . PHE A 1 110 ? 25.785 -17.696 47.521 1.00 37.53 110 PHE A N 1
ATOM 830 C CA . PHE A 1 110 ? 24.861 -18.306 46.569 1.00 37.53 110 PHE A CA 1
ATOM 831 C C . PHE A 1 110 ? 25.358 -18.026 45.143 1.00 37.53 110 PHE A C 1
ATOM 833 O O . PHE A 1 110 ? 25.845 -16.9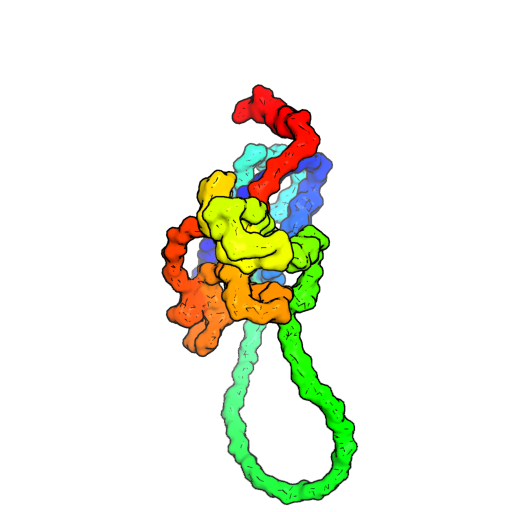18 44.892 1.00 37.53 110 PHE A O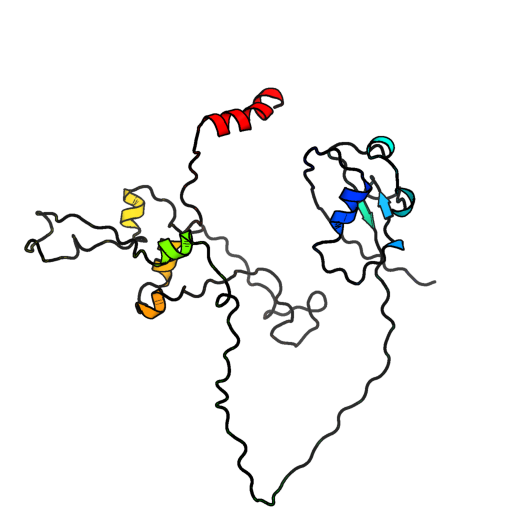 1
ATOM 840 N N . PRO A 1 111 ? 25.271 -18.993 44.211 1.00 40.12 111 PRO A N 1
ATOM 841 C CA . PRO A 1 111 ? 25.719 -18.796 42.841 1.00 40.12 111 PRO A CA 1
ATOM 842 C C . PRO A 1 111 ? 24.960 -17.625 42.227 1.00 40.12 111 PRO A C 1
ATOM 844 O O . PRO A 1 111 ? 23.731 -17.637 42.143 1.00 40.12 111 PRO A O 1
ATOM 847 N N . VAL A 1 112 ? 25.703 -16.605 41.810 1.00 39.78 112 VAL A N 1
ATOM 848 C CA . VAL A 1 112 ? 25.180 -15.529 40.978 1.00 39.78 112 VAL A CA 1
ATOM 849 C C . VAL A 1 112 ? 25.000 -16.127 39.587 1.00 39.78 112 VAL A C 1
ATOM 851 O O . VAL A 1 112 ? 25.879 -16.037 38.735 1.00 39.78 112 VAL A O 1
ATOM 854 N N . GLU A 1 113 ? 23.869 -16.797 39.375 1.00 45.50 113 GLU A N 1
ATOM 855 C CA . GLU A 1 113 ? 23.318 -16.941 38.032 1.00 45.50 113 GLU A CA 1
ATOM 856 C C . GLU A 1 113 ? 23.252 -15.522 37.452 1.00 45.50 113 GLU A C 1
ATOM 858 O O . GLU A 1 113 ? 22.713 -14.623 38.114 1.00 45.50 113 GLU A O 1
ATOM 863 N N . PRO A 1 114 ? 23.837 -15.257 36.273 1.00 43.81 114 PRO A N 1
ATOM 864 C CA . PRO A 1 114 ? 23.705 -13.953 35.666 1.00 43.81 114 PRO A CA 1
ATOM 865 C C . PRO A 1 114 ? 22.213 -13.744 35.435 1.00 43.81 114 PRO A C 1
ATOM 867 O O . PRO A 1 114 ? 21.616 -14.371 34.562 1.00 43.81 114 PRO A O 1
ATOM 870 N N . ILE A 1 115 ? 21.604 -12.846 36.214 1.00 48.03 115 ILE A N 1
ATOM 871 C CA . ILE A 1 115 ? 20.306 -12.272 35.886 1.00 48.03 115 ILE A CA 1
ATOM 872 C C . ILE A 1 115 ? 20.568 -11.387 34.666 1.00 48.03 115 ILE A C 1
ATOM 874 O O . ILE A 1 115 ? 20.619 -10.160 34.736 1.00 48.03 115 ILE A O 1
ATOM 878 N N . ALA A 1 116 ? 20.775 -12.031 33.518 1.00 48.03 116 ALA A N 1
ATOM 879 C CA . ALA A 1 116 ? 20.381 -11.475 32.253 1.00 48.03 116 ALA A CA 1
ATOM 880 C C . ALA A 1 116 ? 18.893 -11.209 32.438 1.00 48.03 116 ALA A C 1
ATOM 882 O O . ALA A 1 116 ? 18.077 -12.126 32.390 1.00 48.03 116 ALA A O 1
ATOM 883 N N . SER A 1 117 ? 18.561 -9.963 32.782 1.00 52.25 117 SER A N 1
ATOM 884 C CA . SER A 1 117 ? 17.205 -9.449 32.712 1.00 52.25 117 SER A CA 1
ATOM 885 C C . SER A 1 117 ? 16.712 -9.805 31.319 1.00 52.25 117 SER A C 1
ATOM 887 O O . SER A 1 117 ? 17.110 -9.183 30.330 1.00 52.25 117 SER A O 1
ATOM 889 N N . ALA A 1 118 ? 15.967 -10.907 31.229 1.00 59.66 118 ALA A N 1
ATOM 890 C CA . ALA A 1 118 ? 15.429 -11.398 29.985 1.00 59.66 118 ALA A CA 1
ATOM 891 C C . ALA A 1 118 ? 14.435 -10.328 29.564 1.00 59.66 118 ALA A C 1
ATOM 893 O O . ALA A 1 118 ? 13.329 -10.241 30.098 1.00 59.66 118 ALA A O 1
ATOM 894 N N . ARG A 1 119 ? 14.892 -9.434 28.681 1.00 70.44 119 ARG A N 1
ATOM 895 C CA . ARG A 1 119 ? 14.074 -8.388 28.085 1.00 70.44 119 ARG A CA 1
ATOM 896 C C . ARG A 1 119 ? 12.778 -9.052 27.660 1.00 70.44 119 ARG A C 1
ATOM 898 O O . ARG A 1 119 ? 12.818 -9.987 26.863 1.00 70.44 119 ARG A O 1
ATOM 905 N N . ALA A 1 120 ? 11.663 -8.595 28.229 1.00 74.25 120 ALA A N 1
ATOM 906 C CA . ALA A 1 120 ? 10.354 -9.105 27.862 1.00 74.25 120 ALA A CA 1
ATOM 907 C C . ALA A 1 120 ? 10.261 -9.065 26.337 1.00 74.25 120 ALA A C 1
ATOM 909 O O . ALA A 1 120 ? 10.433 -7.996 25.733 1.00 74.25 120 ALA A O 1
ATOM 910 N N . LYS A 1 121 ? 10.098 -10.246 25.733 1.00 71.75 121 LYS A N 1
ATOM 911 C CA . LYS A 1 121 ? 10.098 -10.373 24.285 1.00 71.75 121 LYS A CA 1
ATOM 912 C C . LYS A 1 121 ? 9.013 -9.483 23.720 1.00 71.75 121 LYS A C 1
ATOM 914 O O . LYS A 1 121 ? 7.884 -9.441 24.218 1.00 71.75 121 LYS A O 1
ATOM 919 N N . ARG A 1 122 ? 9.373 -8.718 22.700 1.00 78.69 122 ARG A N 1
ATOM 920 C CA . ARG A 1 122 ? 8.395 -7.869 22.026 1.00 78.69 122 ARG A CA 1
ATOM 921 C C . ARG A 1 122 ? 7.414 -8.775 21.281 1.00 78.69 122 ARG A C 1
ATOM 923 O O . ARG A 1 122 ? 7.844 -9.790 20.744 1.00 78.69 122 ARG A O 1
ATOM 930 N N . PRO A 1 123 ? 6.126 -8.411 21.167 1.00 78.69 123 PRO A N 1
ATOM 931 C CA . PRO A 1 123 ? 5.136 -9.272 20.521 1.00 78.69 123 PRO A CA 1
ATOM 932 C C . PRO A 1 123 ? 5.495 -9.714 19.097 1.00 78.69 123 PRO A C 1
ATOM 934 O O . PRO A 1 123 ? 5.021 -10.747 18.654 1.00 78.69 123 PRO A O 1
ATOM 937 N N . TRP A 1 124 ? 6.317 -8.944 18.378 1.00 78.19 124 TRP A N 1
ATOM 938 C CA . TRP A 1 124 ? 6.774 -9.261 17.023 1.00 78.19 124 TRP A CA 1
ATOM 939 C C . TRP A 1 124 ? 8.024 -10.149 16.962 1.00 78.19 124 TRP A C 1
ATOM 941 O O . TRP A 1 124 ? 8.394 -10.570 15.876 1.00 78.19 124 TRP A O 1
ATOM 951 N N . GLU A 1 125 ? 8.685 -10.432 18.088 1.00 82.06 125 GLU A N 1
ATOM 952 C CA . GLU A 1 125 ? 9.876 -11.297 18.130 1.00 82.06 125 GLU A CA 1
ATOM 953 C C . GLU A 1 125 ? 9.514 -12.788 18.023 1.00 82.06 125 GLU A C 1
ATOM 955 O O . GLU A 1 125 ? 10.326 -13.572 17.545 1.00 82.06 125 GLU A O 1
ATOM 960 N N . ASP A 1 126 ? 8.293 -13.175 18.407 1.00 84.94 126 ASP A N 1
ATOM 961 C CA . ASP A 1 126 ? 7.806 -14.560 18.311 1.00 84.94 126 ASP A CA 1
ATOM 962 C C . ASP A 1 126 ? 6.888 -14.791 17.087 1.00 84.94 126 ASP A C 1
ATOM 964 O O . ASP A 1 126 ? 6.363 -15.888 16.885 1.00 84.94 126 ASP A O 1
ATOM 968 N N . VAL A 1 127 ? 6.668 -13.766 16.253 1.00 87.50 127 VAL A N 1
ATOM 969 C CA . VAL A 1 127 ? 5.811 -13.871 15.062 1.00 87.50 127 VAL A CA 1
ATOM 970 C C . VAL A 1 127 ? 6.605 -14.466 13.905 1.00 87.50 127 VAL A C 1
ATOM 972 O O . VAL A 1 127 ? 7.584 -13.886 13.447 1.00 87.50 127 VAL A O 1
ATOM 975 N N . LYS A 1 128 ? 6.132 -15.600 13.379 1.00 90.62 128 LYS A N 1
ATOM 976 C CA . LYS A 1 128 ? 6.607 -16.146 12.106 1.00 90.62 128 LYS A CA 1
ATOM 977 C C . LYS A 1 128 ? 5.892 -15.446 10.953 1.00 90.62 128 LYS A C 1
ATOM 979 O O . LYS A 1 128 ? 4.672 -15.555 10.826 1.00 90.62 128 LYS A O 1
ATOM 984 N N . GLU A 1 129 ? 6.647 -14.731 10.131 1.00 89.44 129 GLU A N 1
ATOM 985 C CA . GLU A 1 129 ? 6.119 -14.073 8.939 1.00 89.44 129 GLU A CA 1
ATOM 986 C C . GLU A 1 129 ? 5.855 -15.074 7.801 1.00 89.44 129 GLU A C 1
ATOM 988 O O . GLU A 1 129 ? 6.292 -16.226 7.824 1.00 89.44 129 GLU A O 1
ATOM 993 N N . ASP A 1 130 ? 5.086 -14.632 6.805 1.00 94.06 130 ASP A N 1
ATOM 994 C CA . ASP A 1 130 ? 4.907 -15.379 5.562 1.00 94.06 130 ASP A CA 1
ATOM 995 C C . ASP A 1 130 ? 6.234 -15.438 4.774 1.00 94.06 130 ASP A C 1
ATOM 997 O O . ASP A 1 130 ? 6.919 -14.412 4.698 1.00 94.06 130 ASP A O 1
ATOM 1001 N N . PRO A 1 131 ? 6.587 -16.570 4.131 1.00 95.81 131 PRO A N 1
ATOM 1002 C CA . PRO A 1 131 ? 7.809 -16.686 3.330 1.00 95.81 131 PRO A CA 1
ATOM 1003 C C . PRO A 1 131 ? 7.978 -15.599 2.257 1.00 95.81 131 PRO A C 1
ATOM 1005 O O . PRO A 1 131 ? 9.104 -15.239 1.911 1.00 95.81 131 PRO A O 1
ATOM 1008 N N . VAL A 1 132 ? 6.878 -15.044 1.731 1.00 94.25 132 VAL A N 1
ATOM 1009 C CA . VAL A 1 132 ? 6.938 -13.927 0.775 1.00 94.25 132 VAL A CA 1
ATOM 1010 C C . VAL A 1 132 ? 7.537 -12.670 1.408 1.00 94.25 132 VAL A C 1
ATOM 1012 O O . VAL A 1 132 ? 8.254 -11.918 0.748 1.00 94.25 132 VAL A O 1
ATOM 1015 N N . ASN A 1 133 ? 7.273 -12.441 2.694 1.00 91.50 133 ASN A N 1
ATOM 1016 C CA . ASN A 1 133 ? 7.798 -11.293 3.420 1.00 91.50 133 ASN A CA 1
ATOM 1017 C C . ASN A 1 133 ? 9.288 -11.467 3.705 1.00 91.50 133 ASN A C 1
ATOM 1019 O O . ASN A 1 133 ? 10.046 -10.521 3.503 1.00 91.50 133 ASN A O 1
ATOM 1023 N N . ASP A 1 134 ? 9.714 -12.677 4.076 1.00 90.81 134 ASP A N 1
ATOM 1024 C CA . ASP A 1 134 ? 11.133 -13.008 4.244 1.00 90.81 134 ASP A CA 1
ATOM 1025 C C . ASP A 1 134 ? 11.911 -12.785 2.940 1.00 90.81 134 ASP A C 1
ATOM 1027 O O . ASP A 1 134 ? 12.971 -12.158 2.942 1.00 90.81 134 ASP A O 1
ATOM 1031 N N . TYR A 1 135 ? 11.345 -13.216 1.807 1.00 93.19 135 TYR A N 1
ATOM 1032 C CA . TYR A 1 135 ? 11.937 -12.984 0.491 1.00 93.19 135 TYR A CA 1
ATOM 1033 C C . TYR A 1 135 ? 12.129 -11.489 0.199 1.00 93.19 135 TYR A C 1
ATOM 1035 O O . TYR A 1 135 ? 13.220 -11.071 -0.185 1.00 93.19 135 TYR A O 1
ATOM 1043 N N . TRP A 1 136 ? 11.091 -10.667 0.380 1.00 91.50 136 TRP A N 1
ATOM 1044 C CA . TRP A 1 136 ? 11.157 -9.237 0.051 1.00 91.50 136 TRP A CA 1
ATOM 1045 C C . TRP A 1 136 ? 11.980 -8.406 1.038 1.00 91.50 136 TRP A C 1
ATOM 1047 O O . TRP A 1 136 ? 12.539 -7.371 0.658 1.00 91.50 136 TRP A O 1
ATOM 1057 N N . ARG A 1 137 ? 12.104 -8.865 2.284 1.00 87.75 137 ARG A N 1
ATOM 1058 C CA . ARG A 1 137 ? 12.963 -8.259 3.305 1.00 87.75 137 ARG A CA 1
ATOM 1059 C C . ARG A 1 137 ? 14.426 -8.220 2.866 1.00 87.75 137 ARG A C 1
ATOM 1061 O O . ARG A 1 137 ? 15.078 -7.186 3.029 1.00 87.75 137 ARG A O 1
ATOM 1068 N N . ASP A 1 138 ? 14.897 -9.302 2.251 1.00 88.50 138 ASP A N 1
ATOM 1069 C CA . ASP A 1 138 ? 16.264 -9.455 1.736 1.00 88.50 138 ASP A CA 1
ATOM 1070 C C . ASP A 1 138 ? 16.556 -8.585 0.492 1.00 88.50 138 ASP A C 1
ATOM 1072 O O . ASP A 1 138 ? 17.706 -8.259 0.206 1.00 88.50 138 ASP A O 1
ATOM 1076 N N . LYS A 1 139 ? 15.534 -8.146 -0.257 1.00 90.38 139 LYS A N 1
ATOM 1077 C CA . LYS A 1 139 ? 15.735 -7.410 -1.523 1.00 90.38 139 LYS A CA 1
ATOM 1078 C C . LYS A 1 139 ? 15.830 -5.904 -1.332 1.00 90.38 139 LYS A C 1
ATOM 1080 O O . LYS A 1 139 ? 14.841 -5.279 -0.965 1.00 90.38 139 LYS A O 1
ATOM 1085 N N . ASP A 1 140 ? 16.966 -5.297 -1.688 1.00 88.25 140 ASP A N 1
ATOM 1086 C CA . ASP A 1 140 ? 17.178 -3.840 -1.603 1.00 88.25 140 ASP A CA 1
ATOM 1087 C C . ASP A 1 140 ? 16.152 -3.020 -2.414 1.00 88.25 140 ASP A C 1
ATOM 1089 O O . ASP A 1 140 ? 15.778 -1.918 -2.010 1.00 88.25 140 ASP A O 1
ATOM 1093 N N . GLY A 1 141 ? 15.656 -3.581 -3.519 1.00 91.31 141 GLY A N 1
ATOM 1094 C CA . GLY A 1 141 ? 14.701 -2.945 -4.420 1.00 91.31 141 GLY A CA 1
ATOM 1095 C C . GLY A 1 141 ? 15.290 -1.775 -5.209 1.00 91.31 141 GLY A C 1
ATOM 1096 O O . GLY A 1 141 ? 14.525 -0.997 -5.778 1.00 91.31 141 GLY A O 1
ATOM 1097 N N . LYS A 1 142 ? 16.620 -1.607 -5.242 1.00 94.06 142 LYS A N 1
ATOM 1098 C CA . LYS A 1 142 ? 17.238 -0.478 -5.949 1.00 94.06 142 LYS A CA 1
ATOM 1099 C C . LYS A 1 142 ? 17.113 -0.661 -7.456 1.00 94.06 142 LYS A C 1
ATOM 1101 O O . LYS A 1 142 ? 17.399 -1.726 -8.001 1.00 94.06 142 LYS A O 1
ATOM 1106 N N . ILE A 1 143 ? 16.736 0.408 -8.145 1.00 94.62 143 ILE A N 1
ATOM 1107 C CA . ILE A 1 143 ? 16.488 0.381 -9.584 1.00 94.62 143 ILE A CA 1
ATOM 1108 C C . ILE A 1 143 ? 17.775 0.767 -10.309 1.00 94.62 143 ILE A C 1
ATOM 1110 O O . ILE A 1 143 ? 18.306 1.865 -10.127 1.00 94.62 143 ILE A O 1
ATOM 1114 N N . ALA A 1 144 ? 18.294 -0.141 -11.132 1.00 92.38 144 ALA A N 1
ATOM 1115 C CA . ALA A 1 144 ? 19.482 0.125 -11.930 1.00 92.38 144 ALA A CA 1
ATOM 1116 C C . ALA A 1 144 ? 19.187 1.160 -13.024 1.00 92.38 144 ALA A C 1
ATOM 1118 O O . ALA A 1 144 ? 18.223 1.021 -13.778 1.00 92.38 144 ALA A O 1
ATOM 1119 N N . ARG A 1 145 ? 20.048 2.175 -13.132 1.00 91.00 145 ARG A N 1
ATOM 1120 C CA . ARG A 1 145 ? 20.076 3.089 -14.276 1.00 91.00 145 ARG A CA 1
ATOM 1121 C C . ARG A 1 145 ? 21.151 2.656 -15.263 1.00 91.00 145 ARG A C 1
ATOM 1123 O O . ARG A 1 145 ? 22.146 2.044 -14.879 1.00 91.00 145 ARG A O 1
ATOM 1130 N N . ARG A 1 146 ? 20.920 2.946 -16.543 1.00 88.81 146 ARG A N 1
ATOM 1131 C CA . ARG A 1 146 ? 21.914 2.727 -17.598 1.00 88.81 146 ARG A CA 1
ATOM 1132 C C . ARG A 1 146 ? 22.882 3.906 -17.641 1.00 88.81 146 ARG A C 1
ATOM 1134 O O . ARG A 1 146 ? 22.503 5.024 -17.308 1.00 88.81 146 ARG A O 1
ATOM 1141 N N . TRP A 1 147 ? 24.118 3.632 -18.045 1.00 91.62 147 TRP A N 1
ATOM 1142 C CA . TRP A 1 147 ? 25.094 4.670 -18.356 1.00 91.62 147 TRP A CA 1
ATOM 1143 C C . TRP A 1 147 ? 24.615 5.475 -19.566 1.00 91.62 147 TRP A C 1
ATOM 1145 O O . TRP A 1 147 ? 24.203 4.889 -20.570 1.00 91.62 147 TRP A O 1
ATOM 1155 N N . ASP A 1 148 ? 24.664 6.799 -19.453 1.00 89.75 148 ASP A N 1
ATOM 1156 C CA . ASP A 1 148 ? 24.285 7.727 -20.514 1.00 89.75 148 ASP A CA 1
ATOM 1157 C C . ASP A 1 148 ? 25.521 8.526 -20.964 1.00 89.75 148 ASP A C 1
ATOM 1159 O O . ASP A 1 148 ? 26.032 9.318 -20.168 1.00 89.75 148 ASP A O 1
ATOM 1163 N N . PRO A 1 149 ? 25.992 8.376 -22.218 1.00 89.44 149 PRO A N 1
ATOM 1164 C CA . PRO A 1 149 ? 27.157 9.100 -22.723 1.00 89.44 149 PRO A CA 1
ATOM 1165 C C . PRO A 1 149 ? 27.046 10.629 -22.656 1.00 89.44 149 PRO A C 1
ATOM 1167 O O . PRO A 1 149 ? 28.072 11.306 -22.684 1.00 89.44 149 PRO A O 1
ATOM 1170 N N . GLN A 1 150 ? 25.833 11.192 -22.615 1.00 92.00 150 GLN A N 1
ATOM 1171 C CA . GLN A 1 150 ? 25.630 12.644 -22.573 1.00 92.00 150 GLN A CA 1
ATOM 1172 C C . GLN A 1 150 ? 25.861 13.227 -21.174 1.00 92.00 150 GLN A C 1
ATOM 1174 O O . GLN A 1 150 ? 26.394 14.330 -21.045 1.00 92.00 150 GLN A O 1
ATOM 1179 N N . PHE A 1 151 ? 25.496 12.485 -20.127 1.00 91.88 151 PHE A N 1
ATOM 1180 C CA . PHE A 1 151 ? 25.547 12.964 -18.740 1.00 91.88 151 PHE A CA 1
ATOM 1181 C C . PHE A 1 151 ? 26.675 12.313 -17.923 1.00 91.88 151 PHE A C 1
ATOM 1183 O O . PHE A 1 151 ? 27.271 12.940 -17.048 1.00 91.88 151 PHE A O 1
ATOM 1190 N N . CYS A 1 152 ? 27.048 11.074 -18.244 1.00 94.00 152 CYS A N 1
ATOM 1191 C CA . CYS A 1 152 ? 28.029 10.303 -17.490 1.00 94.00 152 CYS A CA 1
ATOM 1192 C C . CYS A 1 152 ? 29.456 10.558 -17.999 1.00 94.00 152 CYS A C 1
ATOM 1194 O O . CYS A 1 152 ? 29.904 9.977 -18.986 1.00 94.00 152 CYS A O 1
ATOM 1196 N N . LYS A 1 153 ? 30.216 11.390 -17.281 1.00 92.75 153 LYS A N 1
ATOM 1197 C CA . LYS A 1 153 ? 31.618 11.723 -17.603 1.00 92.75 153 LYS A CA 1
ATOM 1198 C C . LYS A 1 153 ? 32.619 10.827 -16.870 1.00 92.75 153 LYS A C 1
ATOM 1200 O O . LYS A 1 153 ? 33.498 11.311 -16.163 1.00 92.75 153 LYS A O 1
ATOM 1205 N N . HIS A 1 154 ? 32.461 9.513 -16.986 1.00 93.62 154 HIS A N 1
ATOM 1206 C CA . HIS A 1 154 ? 33.323 8.544 -16.310 1.00 93.62 154 HIS A CA 1
ATOM 1207 C C . HIS A 1 154 ? 33.476 7.250 -17.121 1.00 93.62 154 HIS A C 1
ATOM 1209 O O . HIS A 1 154 ? 32.667 6.960 -18.000 1.00 93.62 154 HIS A O 1
ATOM 1215 N N . GLY A 1 155 ? 34.518 6.465 -16.822 1.00 90.19 155 GLY A N 1
ATOM 1216 C CA . GLY A 1 155 ? 34.756 5.166 -17.464 1.00 90.19 155 GLY A CA 1
ATOM 1217 C C . GLY A 1 155 ? 33.734 4.091 -17.065 1.00 90.19 155 GLY A C 1
ATOM 1218 O O . GLY A 1 155 ? 32.943 4.287 -16.143 1.00 90.19 155 GLY A O 1
ATOM 1219 N N . ALA A 1 156 ? 33.781 2.928 -17.724 1.00 85.44 156 ALA A N 1
ATOM 1220 C CA . ALA A 1 156 ? 32.766 1.868 -17.612 1.00 85.44 156 ALA A CA 1
ATOM 1221 C C . ALA A 1 156 ? 32.526 1.322 -16.186 1.00 85.44 156 ALA A C 1
ATOM 1223 O O . ALA A 1 156 ? 31.419 0.890 -15.882 1.00 85.44 156 ALA A O 1
ATOM 1224 N N . ASN A 1 157 ? 33.539 1.364 -15.313 1.00 87.12 157 ASN A N 1
ATOM 1225 C CA . ASN A 1 157 ? 33.465 0.836 -13.941 1.00 87.12 157 ASN A CA 1
ATOM 1226 C C . ASN A 1 157 ? 33.255 1.918 -12.869 1.00 87.12 157 ASN A C 1
ATOM 1228 O O . ASN A 1 157 ? 33.272 1.618 -11.677 1.00 87.12 157 ASN A O 1
ATOM 1232 N N . ALA A 1 158 ? 33.103 3.176 -13.277 1.00 89.50 158 ALA A N 1
ATOM 1233 C CA . ALA A 1 158 ? 32.795 4.278 -12.375 1.00 89.50 158 ALA A CA 1
ATOM 1234 C C . ALA A 1 158 ? 31.282 4.550 -12.354 1.00 89.50 158 ALA A C 1
ATOM 1236 O O . ALA A 1 158 ? 30.536 4.028 -13.181 1.00 89.50 158 ALA A O 1
ATOM 1237 N N . MET A 1 159 ? 30.823 5.344 -11.388 1.00 92.25 159 MET A N 1
ATOM 1238 C CA . MET A 1 159 ? 29.411 5.686 -11.219 1.00 92.25 159 MET A CA 1
ATOM 1239 C C . MET A 1 159 ? 29.285 7.146 -10.777 1.00 92.25 159 MET A C 1
ATOM 1241 O O . MET A 1 159 ? 30.013 7.572 -9.882 1.00 92.25 159 MET A O 1
ATOM 1245 N N . CYS A 1 160 ? 28.379 7.901 -11.398 1.00 92.56 160 CYS A N 1
ATOM 1246 C CA . CYS A 1 160 ? 28.027 9.273 -11.018 1.00 92.56 160 CYS A CA 1
ATOM 1247 C C . CYS A 1 160 ? 26.557 9.385 -10.579 1.00 92.56 160 CYS A C 1
ATOM 1249 O O . CYS A 1 160 ? 25.799 8.412 -10.626 1.00 92.56 160 CYS A O 1
ATOM 1251 N N . ASP A 1 161 ? 26.135 10.593 -10.208 1.00 91.12 161 ASP A N 1
ATOM 1252 C CA . ASP A 1 161 ? 24.762 10.898 -9.786 1.00 91.12 161 ASP A CA 1
ATOM 1253 C C . ASP A 1 161 ? 23.709 10.628 -10.872 1.00 91.12 161 ASP A C 1
ATOM 1255 O O . ASP A 1 161 ? 22.543 10.389 -10.554 1.00 91.12 161 ASP A O 1
ATOM 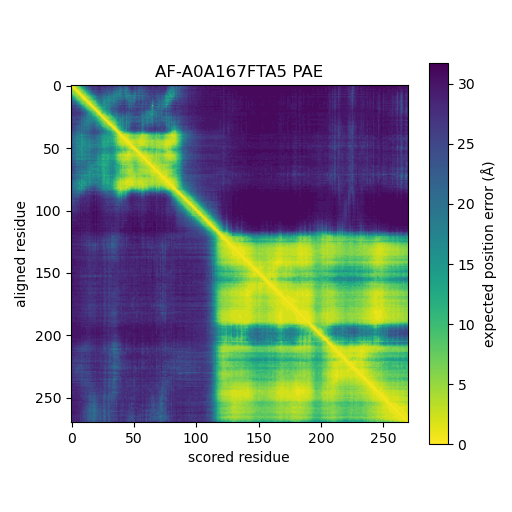1259 N N . ASP A 1 162 ? 24.095 10.597 -12.150 1.00 89.62 162 ASP A N 1
ATOM 1260 C CA . ASP A 1 162 ? 23.184 10.331 -13.269 1.00 89.62 162 ASP A CA 1
ATOM 1261 C C . ASP A 1 162 ? 22.991 8.835 -13.556 1.00 89.62 162 ASP A C 1
ATOM 1263 O O . ASP A 1 162 ? 21.935 8.440 -14.057 1.00 89.62 162 ASP A O 1
ATOM 1267 N N . CYS A 1 163 ? 23.940 7.978 -13.163 1.00 90.62 163 CYS A N 1
ATOM 1268 C CA . CYS A 1 163 ? 23.845 6.526 -13.352 1.00 90.62 163 CYS A CA 1
ATOM 1269 C C . CYS A 1 163 ? 23.795 5.719 -12.044 1.00 90.62 163 CYS A C 1
ATOM 1271 O O . CYS A 1 163 ? 23.649 4.496 -12.091 1.00 90.62 163 CYS A O 1
ATOM 1273 N N . MET A 1 164 ? 23.862 6.364 -10.871 1.00 92.12 164 MET A N 1
ATOM 1274 C CA . MET A 1 164 ? 23.692 5.671 -9.589 1.00 92.12 164 MET A CA 1
ATOM 1275 C C . MET A 1 164 ? 22.318 5.002 -9.498 1.00 92.12 164 MET A C 1
ATOM 1277 O O . MET A 1 164 ? 21.328 5.513 -10.027 1.00 92.12 164 MET A O 1
ATOM 1281 N N . ARG A 1 165 ? 22.223 3.857 -8.817 1.00 93.12 165 ARG A N 1
ATOM 1282 C CA . ARG A 1 165 ? 20.936 3.164 -8.664 1.00 93.12 165 ARG A CA 1
ATOM 1283 C C . ARG A 1 165 ? 19.937 4.045 -7.914 1.00 93.12 165 ARG A C 1
ATOM 1285 O O . ARG A 1 165 ? 20.290 4.662 -6.911 1.00 93.12 165 ARG A O 1
ATOM 1292 N N . LEU A 1 166 ? 18.701 4.087 -8.399 1.00 93.31 166 LEU A N 1
ATOM 1293 C CA . LEU A 1 166 ? 17.629 4.847 -7.769 1.00 93.31 166 LEU A CA 1
ATOM 1294 C C . LEU A 1 166 ? 17.043 4.072 -6.592 1.00 93.31 166 LEU A C 1
ATOM 1296 O O . LEU A 1 166 ? 16.942 2.844 -6.614 1.00 93.31 166 LEU A O 1
ATOM 1300 N N . GLU A 1 167 ? 16.606 4.816 -5.585 1.00 93.25 167 GLU A N 1
ATOM 1301 C CA . GLU A 1 167 ? 15.860 4.254 -4.469 1.00 93.25 167 GLU A CA 1
ATOM 1302 C C . GLU A 1 167 ? 14.449 3.819 -4.915 1.00 93.25 167 GLU A C 1
ATOM 1304 O O . GLU A 1 167 ? 13.805 4.532 -5.695 1.00 93.25 167 GLU A O 1
ATOM 1309 N N . PRO A 1 168 ? 13.910 2.704 -4.381 1.00 93.81 168 PRO A N 1
ATOM 1310 C CA . PRO A 1 168 ? 12.587 2.185 -4.753 1.00 93.81 168 PRO A CA 1
ATOM 1311 C C . PRO A 1 168 ? 11.433 3.144 -4.435 1.00 93.81 168 PRO A C 1
ATOM 1313 O O . PRO A 1 168 ? 10.331 2.991 -4.955 1.00 93.81 168 PRO A O 1
ATOM 1316 N N . PHE A 1 169 ? 11.667 4.125 -3.560 1.00 94.44 169 PHE A N 1
ATOM 1317 C CA . PHE A 1 169 ? 10.687 5.128 -3.151 1.00 94.44 169 PHE A CA 1
ATOM 1318 C C . PHE A 1 169 ? 10.893 6.501 -3.810 1.00 94.44 169 PHE A C 1
ATOM 1320 O O . PHE A 1 169 ? 10.260 7.479 -3.409 1.00 94.44 169 PHE A O 1
ATOM 1327 N N . GLY A 1 170 ? 11.751 6.596 -4.833 1.00 93.88 170 GLY A N 1
ATOM 1328 C CA . GLY A 1 170 ? 11.980 7.834 -5.576 1.00 93.88 170 GLY A CA 1
ATOM 1329 C C . GLY A 1 170 ? 10.706 8.343 -6.263 1.00 93.88 170 GLY A C 1
ATOM 1330 O O . GLY A 1 170 ? 10.082 7.625 -7.045 1.00 93.88 170 GLY A O 1
ATOM 1331 N N . ALA A 1 171 ? 10.310 9.588 -5.982 1.00 93.62 171 ALA A N 1
ATOM 1332 C CA . ALA A 1 171 ? 9.074 10.173 -6.515 1.00 93.62 171 ALA A CA 1
ATOM 1333 C C . ALA A 1 171 ? 9.121 10.391 -8.038 1.00 93.62 171 ALA A C 1
ATOM 1335 O O . ALA A 1 171 ? 8.120 10.181 -8.719 1.00 93.62 171 ALA A O 1
ATOM 1336 N N . LYS A 1 172 ? 10.293 10.759 -8.575 1.00 93.62 172 LYS A N 1
ATOM 1337 C CA . LYS A 1 172 ? 10.502 10.967 -10.017 1.00 93.62 172 LYS A CA 1
ATOM 1338 C C . LYS A 1 172 ? 10.239 9.684 -10.813 1.00 93.62 172 LYS A C 1
ATOM 1340 O O . LYS A 1 172 ? 9.410 9.690 -11.714 1.00 93.62 172 LYS A O 1
ATOM 1345 N N . TYR A 1 173 ? 10.850 8.574 -10.392 1.00 94.31 173 TYR A N 1
ATOM 1346 C CA . TYR A 1 173 ? 10.650 7.264 -11.017 1.00 94.31 173 TYR A CA 1
ATOM 1347 C C . TYR A 1 173 ? 9.180 6.825 -10.975 1.00 94.31 173 TYR A C 1
ATOM 1349 O O . TYR A 1 173 ? 8.623 6.362 -11.965 1.00 94.31 173 TYR A O 1
ATOM 1357 N N . GLN A 1 174 ? 8.513 7.014 -9.833 1.00 94.12 174 GLN A N 1
ATOM 1358 C CA . GLN A 1 174 ? 7.095 6.678 -9.710 1.00 94.12 174 GLN A CA 1
ATOM 1359 C C . GLN A 1 174 ? 6.218 7.468 -10.684 1.00 94.12 174 GLN A C 1
ATOM 1361 O O . GLN A 1 174 ? 5.329 6.885 -11.301 1.00 94.12 174 GLN A O 1
ATOM 1366 N N . ALA A 1 175 ? 6.471 8.770 -10.842 1.00 95.62 175 ALA A N 1
ATOM 1367 C CA . ALA A 1 175 ? 5.722 9.610 -11.769 1.00 95.62 175 ALA A CA 1
ATOM 1368 C C . ALA A 1 175 ? 5.936 9.183 -13.230 1.00 95.62 175 ALA A C 1
ATOM 1370 O O . ALA A 1 175 ? 4.960 9.021 -13.960 1.00 95.62 175 ALA A O 1
ATOM 1371 N N . GLU A 1 176 ? 7.187 8.932 -13.626 1.00 96.19 17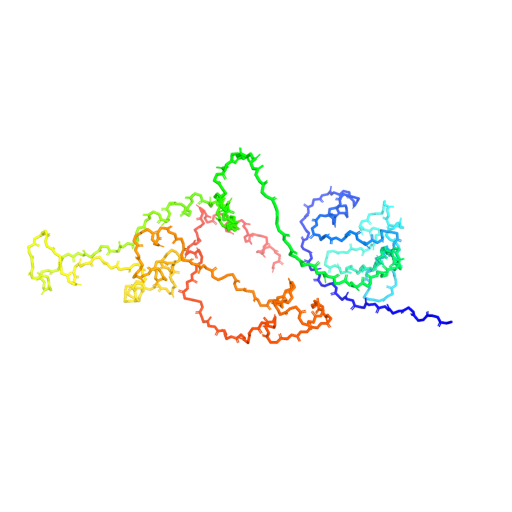6 GLU A N 1
ATOM 1372 C CA . GLU A 1 176 ? 7.560 8.495 -14.982 1.00 96.19 176 GLU A CA 1
ATOM 1373 C C . GLU A 1 176 ? 6.924 7.149 -15.365 1.00 96.19 176 GLU A C 1
ATOM 1375 O O . GLU A 1 176 ? 6.537 6.950 -16.514 1.00 96.19 176 GLU A O 1
ATOM 1380 N N . HIS A 1 177 ? 6.749 6.247 -14.395 1.00 95.88 177 HIS A N 1
ATOM 1381 C CA . HIS A 1 177 ? 6.166 4.919 -14.608 1.00 95.88 177 HIS A CA 1
ATOM 1382 C C . HIS A 1 177 ? 4.678 4.808 -14.225 1.00 95.88 177 HIS A C 1
ATOM 1384 O O . HIS A 1 177 ? 4.129 3.706 -14.196 1.00 95.88 177 HIS A O 1
ATOM 1390 N N . GLY A 1 178 ? 4.001 5.918 -13.910 1.00 95.88 178 GLY A N 1
ATOM 1391 C CA . GLY A 1 178 ? 2.575 5.910 -13.556 1.00 95.88 178 GLY A CA 1
ATOM 1392 C C . GLY A 1 178 ? 2.242 5.168 -12.250 1.00 95.88 178 GLY A C 1
ATOM 1393 O O . GLY A 1 178 ? 1.110 4.715 -12.048 1.00 95.88 178 GLY A O 1
ATOM 1394 N N . ILE A 1 179 ? 3.210 5.038 -11.341 1.00 95.75 179 ILE A N 1
ATOM 1395 C CA . ILE A 1 179 ? 3.061 4.352 -10.055 1.00 95.75 179 ILE A CA 1
ATOM 1396 C C . ILE A 1 179 ? 2.453 5.322 -9.035 1.00 95.75 179 ILE A C 1
ATOM 1398 O O . ILE A 1 179 ? 3.096 6.252 -8.560 1.00 95.75 179 ILE A O 1
ATOM 1402 N N . LYS A 1 180 ? 1.185 5.094 -8.672 1.00 94.75 180 LYS A N 1
ATOM 1403 C CA . LYS A 1 180 ? 0.416 5.998 -7.789 1.00 94.75 180 LYS A CA 1
ATOM 1404 C C . LYS A 1 180 ? 0.731 5.868 -6.295 1.00 94.75 180 LYS A C 1
ATOM 1406 O O . LYS A 1 180 ? 0.521 6.816 -5.543 1.00 94.75 180 LYS A O 1
ATOM 1411 N N . HIS A 1 181 ? 1.141 4.680 -5.859 1.00 95.62 181 HIS A N 1
ATOM 1412 C CA . HIS A 1 181 ? 1.407 4.362 -4.458 1.00 95.62 181 HIS A CA 1
ATOM 1413 C C . HIS A 1 181 ? 2.660 3.508 -4.361 1.00 95.62 181 HIS A C 1
ATOM 1415 O O . HIS A 1 181 ? 2.883 2.645 -5.212 1.00 95.62 181 HIS A O 1
ATOM 1421 N N . LEU A 1 182 ? 3.409 3.702 -3.280 1.00 96.00 182 LEU A N 1
ATOM 1422 C CA . LEU A 1 182 ? 4.518 2.831 -2.927 1.00 96.00 182 LEU A CA 1
ATOM 1423 C C . LEU A 1 182 ? 4.020 1.428 -2.580 1.00 96.00 182 LEU A C 1
ATOM 1425 O O . LEU A 1 182 ? 2.970 1.269 -1.943 1.00 96.00 182 LEU A O 1
ATOM 1429 N N . SER A 1 183 ? 4.827 0.426 -2.922 1.00 95.31 183 SER A N 1
ATOM 1430 C CA . SER A 1 183 ? 4.710 -0.885 -2.296 1.00 95.31 183 SER A CA 1
ATOM 1431 C C . SER A 1 183 ? 5.026 -0.765 -0.807 1.00 95.31 183 SER A C 1
ATOM 1433 O O . SER A 1 183 ? 5.752 0.138 -0.367 1.00 95.31 183 SER A O 1
ATOM 1435 N N . TYR A 1 184 ? 4.497 -1.686 -0.011 1.00 93.38 184 TYR A N 1
ATOM 1436 C CA . TYR A 1 184 ? 4.762 -1.716 1.423 1.00 93.38 184 TYR A CA 1
ATOM 1437 C C . TYR A 1 184 ? 6.267 -1.733 1.735 1.00 93.38 184 TYR A C 1
ATOM 1439 O O . TYR A 1 184 ? 6.731 -0.934 2.544 1.00 93.38 184 TYR A O 1
ATOM 1447 N N . TRP A 1 185 ? 7.050 -2.550 1.029 1.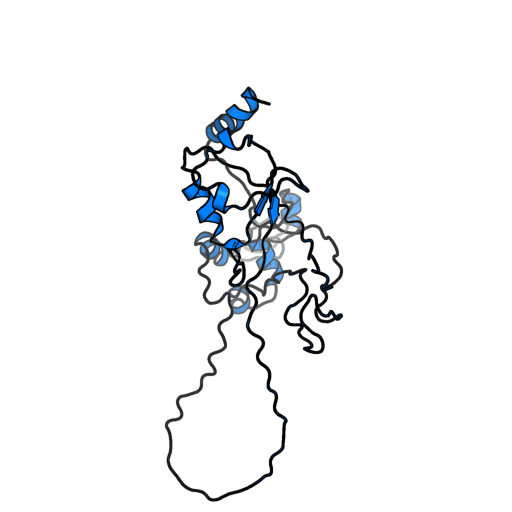00 92.50 185 TRP A N 1
ATOM 1448 C CA . TRP A 1 185 ? 8.498 -2.645 1.235 1.00 92.50 185 TRP A CA 1
ATOM 1449 C C . TRP A 1 185 ? 9.255 -1.374 0.840 1.00 92.50 185 TRP A C 1
ATOM 1451 O O . TRP A 1 185 ? 10.137 -0.941 1.580 1.00 92.50 185 TRP A O 1
ATOM 1461 N N . ALA A 1 186 ? 8.882 -0.718 -0.264 1.00 93.44 186 ALA A N 1
ATOM 1462 C CA . ALA A 1 186 ? 9.468 0.572 -0.630 1.00 93.44 186 ALA A CA 1
ATOM 1463 C C . ALA A 1 186 ? 9.152 1.651 0.421 1.00 93.44 186 ALA A C 1
ATOM 1465 O O . ALA A 1 186 ? 10.020 2.444 0.787 1.00 93.44 186 ALA A O 1
ATOM 1466 N N . TYR A 1 187 ? 7.932 1.639 0.969 1.00 92.88 187 TYR A N 1
ATOM 1467 C CA . TYR A 1 187 ? 7.542 2.513 2.073 1.00 92.88 187 TYR A CA 1
ATOM 1468 C C . TYR A 1 187 ? 8.361 2.246 3.342 1.00 92.88 187 TYR A C 1
ATOM 1470 O O . TYR A 1 187 ? 8.877 3.197 3.929 1.00 92.88 187 TYR A O 1
ATOM 1478 N N . LEU A 1 188 ? 8.551 0.985 3.741 1.00 90.75 188 LEU A N 1
ATOM 1479 C CA . LEU A 1 188 ? 9.400 0.638 4.887 1.00 90.75 188 LEU A CA 1
ATOM 1480 C C . LEU A 1 188 ? 10.834 1.144 4.708 1.00 90.75 188 LEU A C 1
ATOM 1482 O O . LEU A 1 188 ? 11.381 1.772 5.614 1.00 90.75 188 LEU A O 1
ATOM 1486 N N . ARG A 1 189 ? 11.414 0.952 3.518 1.00 88.88 189 ARG A N 1
ATOM 1487 C CA . ARG A 1 189 ? 12.758 1.451 3.187 1.00 88.88 189 ARG A CA 1
ATOM 1488 C C . ARG A 1 189 ? 12.831 2.976 3.245 1.00 88.88 189 ARG A C 1
ATOM 1490 O O . ARG A 1 189 ? 13.782 3.507 3.806 1.00 88.88 189 ARG A O 1
ATOM 1497 N N . SER A 1 190 ? 11.789 3.679 2.794 1.00 89.81 190 SER A N 1
ATOM 1498 C CA . SER A 1 190 ? 11.721 5.144 2.916 1.00 89.81 190 SER A CA 1
ATOM 1499 C C . SER A 1 190 ? 11.738 5.625 4.374 1.00 89.81 190 SER A C 1
ATOM 1501 O O . SER A 1 190 ? 12.286 6.683 4.668 1.00 89.81 190 SER A O 1
ATOM 1503 N N . LYS A 1 191 ? 11.177 4.837 5.307 1.00 87.56 191 LYS A N 1
ATOM 1504 C CA . LYS A 1 191 ? 11.170 5.139 6.749 1.00 87.56 191 LYS A CA 1
ATOM 1505 C C . LYS A 1 191 ? 12.478 4.784 7.447 1.00 87.56 191 LYS A C 1
ATOM 1507 O O . LYS A 1 191 ? 12.801 5.399 8.458 1.00 87.56 191 LYS A O 1
ATOM 1512 N N . ALA A 1 192 ? 13.214 3.815 6.912 1.00 82.69 192 ALA A N 1
ATOM 1513 C CA . ALA A 1 192 ? 14.508 3.392 7.435 1.00 82.69 192 ALA A CA 1
ATOM 1514 C C . ALA A 1 192 ? 15.699 4.116 6.767 1.00 82.69 192 ALA A C 1
ATOM 1516 O O . ALA A 1 192 ? 16.850 3.868 7.120 1.00 82.69 192 ALA A O 1
ATOM 1517 N N . SER A 1 193 ? 15.439 5.020 5.814 1.00 75.25 193 SER A N 1
ATOM 1518 C CA . SER A 1 193 ? 16.465 5.811 5.129 1.00 75.25 193 SER A CA 1
ATOM 1519 C C . SER A 1 193 ? 17.330 6.585 6.132 1.00 75.25 193 SER A C 1
ATOM 1521 O O . SER A 1 193 ? 16.809 7.318 6.971 1.00 75.25 193 SER A O 1
ATOM 1523 N N . GLY A 1 194 ? 18.654 6.425 6.043 1.00 69.50 194 GLY A N 1
ATOM 1524 C CA . GLY A 1 194 ? 19.627 7.039 6.958 1.00 69.50 194 GLY A CA 1
ATOM 1525 C C . GLY A 1 194 ? 19.966 6.209 8.204 1.00 69.50 194 GLY A C 1
ATOM 1526 O O . GLY A 1 194 ? 20.803 6.631 8.997 1.00 69.50 194 GLY A O 1
ATOM 1527 N N . GLN A 1 195 ? 19.359 5.031 8.379 1.00 70.25 195 GLN A N 1
ATOM 1528 C CA . GLN A 1 195 ? 19.714 4.087 9.443 1.00 70.25 195 GLN A CA 1
ATOM 1529 C C . GLN A 1 195 ? 20.761 3.070 8.956 1.00 70.25 195 GLN A C 1
ATOM 1531 O O . GLN A 1 195 ? 20.888 2.813 7.758 1.00 70.25 195 GLN A O 1
ATOM 1536 N N . SER A 1 196 ? 21.532 2.486 9.880 1.00 62.94 196 SER A N 1
ATOM 1537 C CA . SER A 1 196 ? 22.564 1.495 9.541 1.00 62.94 196 SER A CA 1
ATOM 1538 C C . SER A 1 196 ? 21.968 0.232 8.898 1.00 62.94 196 SER A C 1
ATOM 1540 O O . SER A 1 196 ? 20.795 -0.086 9.087 1.00 62.94 196 SER A O 1
ATOM 1542 N N . ALA A 1 197 ? 22.775 -0.543 8.166 1.00 61.56 197 ALA A N 1
ATOM 1543 C CA . ALA A 1 197 ? 22.341 -1.813 7.565 1.00 61.56 197 ALA A CA 1
ATOM 1544 C C . ALA A 1 197 ? 21.742 -2.792 8.605 1.00 61.56 197 ALA A C 1
ATOM 1546 O O . ALA A 1 197 ? 20.739 -3.452 8.352 1.00 61.56 197 ALA A O 1
ATOM 1547 N N . ALA A 1 198 ? 22.298 -2.820 9.821 1.00 57.84 198 ALA A N 1
ATOM 1548 C CA . ALA A 1 198 ? 21.758 -3.608 10.930 1.00 57.84 198 ALA A CA 1
ATOM 1549 C C . ALA A 1 198 ? 20.411 -3.061 11.449 1.00 57.84 198 ALA A C 1
ATOM 1551 O O . ALA A 1 198 ? 19.524 -3.831 11.809 1.00 57.84 198 ALA A O 1
ATOM 1552 N N . ALA A 1 199 ? 20.234 -1.736 11.453 1.00 57.50 199 ALA A N 1
ATOM 1553 C CA . ALA A 1 199 ? 18.985 -1.086 11.845 1.00 57.50 199 ALA A CA 1
ATOM 1554 C C . ALA A 1 199 ? 17.897 -1.152 10.758 1.00 57.50 199 ALA A C 1
ATOM 1556 O O . ALA A 1 199 ? 16.724 -1.126 11.095 1.00 57.50 199 ALA A O 1
ATOM 1557 N N . THR A 1 200 ? 18.269 -1.282 9.480 1.00 55.41 200 THR A N 1
ATOM 1558 C CA . THR A 1 200 ? 17.340 -1.500 8.351 1.00 55.41 200 THR A CA 1
ATOM 1559 C C . THR A 1 200 ? 16.926 -2.967 8.198 1.00 55.41 200 THR A C 1
ATOM 1561 O O . THR A 1 200 ? 15.854 -3.239 7.656 1.00 55.41 200 THR A O 1
ATOM 1564 N N . ALA A 1 201 ? 17.740 -3.913 8.688 1.00 59.22 201 ALA A N 1
ATOM 1565 C CA . ALA A 1 201 ? 17.354 -5.320 8.821 1.00 59.22 201 ALA A CA 1
ATOM 1566 C C . ALA A 1 201 ? 16.262 -5.509 9.891 1.00 59.22 201 ALA A C 1
ATOM 1568 O O . ALA A 1 201 ? 15.353 -6.329 9.727 1.00 59.22 201 ALA A O 1
ATOM 1569 N N . ALA A 1 202 ? 16.310 -4.707 10.960 1.00 64.50 202 ALA A N 1
ATOM 1570 C CA . ALA A 1 202 ? 15.192 -4.552 11.877 1.00 64.50 202 ALA A CA 1
ATOM 1571 C C . ALA A 1 202 ? 14.092 -3.718 11.200 1.00 64.50 202 ALA A C 1
ATOM 1573 O O . ALA A 1 202 ? 14.351 -2.650 10.653 1.00 64.50 202 ALA A O 1
ATOM 1574 N N . LEU A 1 203 ? 12.841 -4.190 11.223 1.00 65.44 203 LEU A N 1
ATOM 1575 C CA . LEU A 1 203 ? 11.735 -3.362 10.740 1.00 65.44 203 LEU A CA 1
ATOM 1576 C C . LEU A 1 203 ? 11.701 -2.052 11.540 1.00 65.44 203 LEU A C 1
ATOM 1578 O O . LEU A 1 203 ? 11.772 -2.110 12.775 1.00 65.44 203 LEU A O 1
ATOM 1582 N N . PRO A 1 204 ? 11.541 -0.886 10.882 1.00 65.50 204 PRO A N 1
ATOM 1583 C CA . PRO A 1 204 ? 11.270 0.341 11.612 1.00 65.50 204 PRO A CA 1
ATOM 1584 C C . PRO A 1 204 ? 10.015 0.121 12.469 1.00 65.50 204 PRO A C 1
ATOM 1586 O O . PRO A 1 204 ? 9.119 -0.613 12.043 1.00 65.50 204 PRO A O 1
ATOM 1589 N N . PRO A 1 205 ? 9.926 0.712 13.672 1.00 67.19 205 PRO A N 1
ATOM 1590 C CA . PRO A 1 205 ? 8.746 0.556 14.507 1.00 67.19 205 PRO A CA 1
ATOM 1591 C C . PRO A 1 205 ? 7.523 1.039 13.725 1.00 67.19 205 PRO A C 1
ATOM 1593 O O . PRO A 1 205 ? 7.412 2.213 13.373 1.00 67.19 205 PRO A O 1
ATOM 1596 N N . LEU A 1 206 ? 6.633 0.105 13.398 1.00 75.81 206 LEU A N 1
ATOM 1597 C CA . LEU A 1 206 ? 5.375 0.410 12.740 1.00 75.81 206 LEU A CA 1
ATOM 1598 C C . LEU A 1 206 ? 4.337 0.691 13.809 1.00 75.81 206 LEU A C 1
ATOM 1600 O O . LEU A 1 206 ? 4.036 -0.167 14.639 1.00 75.81 206 LEU A O 1
ATOM 1604 N N . ASP A 1 207 ? 3.785 1.898 13.773 1.00 72.88 207 ASP A N 1
ATOM 1605 C CA . ASP A 1 207 ? 2.730 2.284 14.692 1.00 72.88 207 ASP A CA 1
ATOM 1606 C C . ASP A 1 207 ? 1.461 1.492 14.383 1.00 72.88 207 ASP A C 1
ATOM 1608 O O . ASP A 1 207 ? 0.848 1.626 13.319 1.00 72.88 207 ASP A O 1
ATOM 1612 N N . ASN A 1 208 ? 1.032 0.673 15.343 1.00 75.50 208 ASN A N 1
ATOM 1613 C CA . ASN A 1 208 ? -0.294 0.081 15.306 1.00 75.50 208 ASN A CA 1
ATOM 1614 C C . ASN A 1 208 ? -1.301 1.151 15.737 1.00 75.50 208 ASN A C 1
ATOM 1616 O O . ASN A 1 208 ? -1.556 1.365 16.925 1.00 75.50 208 ASN A O 1
ATOM 1620 N N . LEU A 1 209 ? -1.798 1.892 14.751 1.00 83.56 209 LEU A N 1
ATOM 1621 C CA . LEU A 1 209 ? -2.662 3.039 14.965 1.00 83.56 209 LEU A CA 1
ATOM 1622 C C . LEU A 1 209 ? -3.994 2.596 15.583 1.00 83.56 209 LEU A C 1
ATOM 1624 O O . LEU A 1 209 ? -4.871 2.058 14.910 1.00 83.56 209 LEU A O 1
ATOM 1628 N N . SER A 1 210 ? -4.141 2.830 16.885 1.00 88.75 210 SER A N 1
ATOM 1629 C CA . SER A 1 210 ? -5.367 2.553 17.627 1.00 88.75 210 SER A CA 1
ATOM 1630 C C . SER A 1 210 ? -6.083 3.853 17.954 1.00 88.75 210 SER A C 1
ATOM 1632 O O . SER A 1 210 ? -5.554 4.716 18.651 1.00 88.75 210 SER A O 1
ATOM 1634 N N . TYR A 1 211 ? -7.326 3.958 17.495 1.00 92.00 211 TYR A N 1
ATOM 1635 C CA . TYR A 1 211 ? -8.234 5.057 17.831 1.00 92.00 211 TYR A CA 1
ATOM 1636 C C . TYR A 1 211 ? -9.187 4.701 18.973 1.00 92.00 211 TYR A C 1
ATOM 1638 O O . TYR A 1 211 ? -10.199 5.363 19.187 1.00 92.00 211 TYR A O 1
ATOM 1646 N N . ARG A 1 212 ? -8.896 3.613 19.690 1.00 93.25 212 ARG A N 1
ATOM 1647 C CA . ARG A 1 212 ? -9.636 3.230 20.891 1.00 93.25 212 ARG A CA 1
ATOM 1648 C C . ARG A 1 212 ? -9.084 3.995 22.088 1.00 93.25 212 ARG A C 1
ATOM 1650 O O . ARG A 1 212 ? -7.897 4.309 22.140 1.00 93.25 212 ARG A O 1
ATOM 1657 N N . VAL A 1 213 ? -9.941 4.237 23.076 1.00 94.62 213 VAL A N 1
ATOM 1658 C CA . VAL A 1 213 ? -9.499 4.722 24.389 1.00 94.62 213 VAL A CA 1
ATOM 1659 C C . VAL A 1 213 ? -8.524 3.701 24.980 1.00 94.62 213 VAL A C 1
ATOM 1661 O O . VAL A 1 213 ? -8.814 2.501 24.996 1.00 94.62 213 VAL A O 1
ATOM 1664 N N . LYS A 1 214 ? -7.363 4.165 25.448 1.00 92.62 214 LYS A N 1
ATOM 1665 C CA . LYS A 1 214 ? -6.369 3.293 26.092 1.00 92.62 214 LYS A CA 1
ATOM 1666 C C . LYS A 1 214 ? -6.944 2.760 27.407 1.00 92.62 214 LYS A C 1
ATOM 1668 O O . LYS A 1 214 ? -7.318 3.549 28.274 1.00 92.62 214 LYS A O 1
ATOM 1673 N N . SER A 1 215 ? -7.018 1.437 27.547 1.00 91.88 215 SER A N 1
ATOM 1674 C CA . SER A 1 215 ? -7.543 0.763 28.739 1.00 91.88 215 SER A CA 1
ATOM 1675 C C . SER A 1 215 ? -6.603 -0.379 29.148 1.00 91.88 215 SER A C 1
ATOM 1677 O O . SER A 1 215 ? -6.361 -1.252 28.311 1.00 91.88 215 SER A O 1
ATOM 1679 N N . PRO A 1 216 ? -6.065 -0.390 30.384 1.00 90.94 216 PRO A N 1
ATOM 1680 C CA . PRO A 1 216 ? -6.253 0.607 31.447 1.00 90.94 216 PRO A CA 1
ATOM 1681 C C . PRO A 1 216 ? -5.651 1.980 31.097 1.00 90.94 216 PRO A C 1
ATOM 1683 O O . PRO A 1 216 ? -4.797 2.100 30.216 1.00 90.94 216 PRO A O 1
ATOM 1686 N N . CYS A 1 217 ? -6.121 3.035 31.772 1.00 93.38 217 CYS A N 1
ATOM 1687 C CA . CYS A 1 217 ? -5.607 4.381 31.539 1.00 93.38 217 CYS A CA 1
ATOM 1688 C C . CYS A 1 217 ? -4.132 4.477 31.968 1.00 93.38 217 CYS A C 1
ATOM 1690 O O . CYS A 1 217 ? -3.834 4.173 33.124 1.00 93.38 217 CYS A O 1
ATOM 169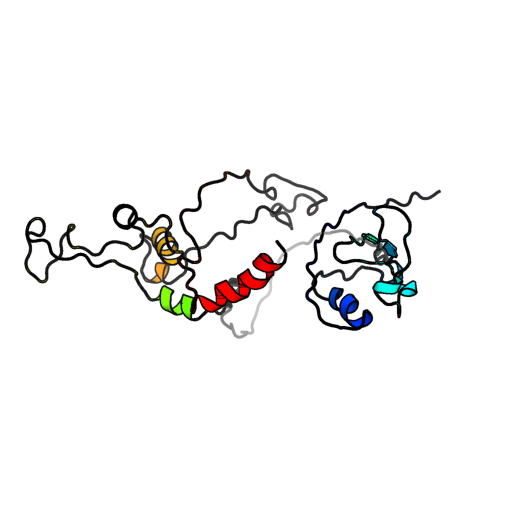2 N N . PRO A 1 218 ? -3.223 4.986 31.113 1.00 92.75 218 PRO A N 1
ATOM 1693 C CA . PRO A 1 218 ? -1.813 5.140 31.469 1.00 92.75 218 PRO A CA 1
ATOM 1694 C C . PRO A 1 218 ? -1.554 6.048 32.680 1.00 92.75 218 PRO A C 1
ATOM 1696 O O . PRO A 1 218 ? -0.481 5.973 33.265 1.00 92.75 218 PRO A O 1
ATOM 1699 N N . SER A 1 219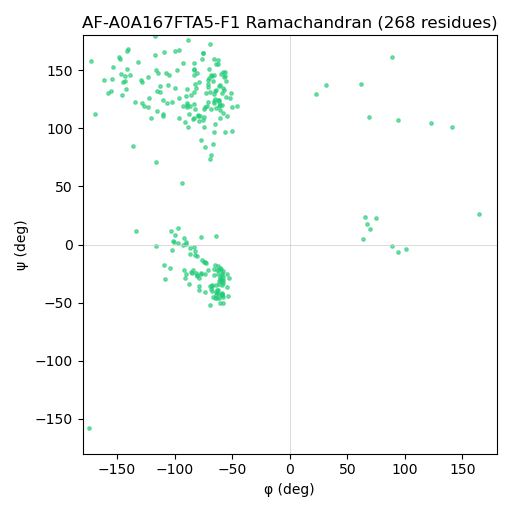 ? -2.492 6.935 33.044 1.00 90.06 219 SER A N 1
ATOM 1700 C CA . SER A 1 219 ? -2.342 7.795 34.224 1.00 90.06 219 SER A CA 1
ATOM 1701 C C . SER A 1 219 ? -2.753 7.126 35.532 1.00 90.06 219 SER A C 1
ATOM 1703 O O . SER A 1 219 ? -2.359 7.613 36.584 1.00 90.06 219 SER A O 1
ATOM 1705 N N . GLY A 1 220 ? -3.582 6.077 35.494 1.00 90.50 220 GLY A N 1
ATOM 1706 C CA . GLY A 1 220 ? -4.142 5.442 36.693 1.00 90.50 220 GLY A CA 1
ATOM 1707 C C . GLY A 1 220 ? -5.060 6.332 37.551 1.00 90.50 220 GLY A C 1
ATOM 1708 O O . GLY A 1 220 ? -5.497 5.903 38.610 1.00 90.50 220 GLY A O 1
ATOM 1709 N N . THR A 1 221 ? -5.375 7.560 37.119 1.00 92.25 221 THR A N 1
ATOM 1710 C CA . THR A 1 221 ? -6.086 8.570 37.937 1.00 92.25 221 THR A CA 1
ATOM 1711 C C . THR A 1 221 ? -7.611 8.476 37.884 1.00 92.25 221 THR A C 1
ATOM 1713 O O . THR A 1 221 ? -8.298 9.277 38.509 1.00 92.25 221 THR A O 1
ATOM 1716 N N . HIS A 1 222 ? -8.160 7.563 37.090 1.00 93.94 222 HIS A N 1
ATOM 1717 C CA . HIS A 1 222 ? -9.598 7.367 36.955 1.00 93.94 222 HIS A CA 1
ATOM 1718 C C . HIS A 1 222 ? -9.906 5.895 36.683 1.00 93.94 222 HIS A C 1
ATOM 1720 O O . HIS A 1 222 ? -9.047 5.150 36.205 1.00 93.94 222 HIS A O 1
ATOM 1726 N N . ALA A 1 223 ? -11.148 5.487 36.955 1.00 93.38 223 ALA A N 1
ATOM 1727 C CA . ALA A 1 223 ? -11.633 4.158 36.603 1.00 93.38 223 ALA A CA 1
ATOM 1728 C C . ALA A 1 223 ? -11.513 3.914 35.089 1.00 93.38 223 ALA A C 1
ATOM 1730 O O . ALA A 1 223 ? -11.642 4.843 34.287 1.00 93.38 223 ALA A O 1
ATOM 1731 N N . SER A 1 224 ? -11.278 2.666 34.686 1.00 94.00 224 SER A N 1
ATOM 1732 C CA . SER A 1 224 ? -11.203 2.297 33.269 1.00 94.00 224 SER A CA 1
ATOM 1733 C C . SER A 1 224 ? -12.472 2.694 32.512 1.00 94.00 224 SER A C 1
ATOM 1735 O O . SER A 1 224 ? -13.574 2.677 33.064 1.00 94.00 224 SER A O 1
ATOM 1737 N N . TRP A 1 225 ? -12.322 3.028 31.227 1.00 92.75 225 TRP A N 1
ATOM 1738 C CA . TRP A 1 225 ? -13.454 3.307 30.341 1.00 92.75 225 TRP A CA 1
ATOM 1739 C C . TRP A 1 225 ? -14.482 2.162 30.414 1.00 92.75 225 TRP A C 1
ATOM 1741 O O . TRP A 1 225 ? -14.080 1.002 30.287 1.00 92.75 225 TRP A O 1
ATOM 1751 N N . PRO A 1 226 ? -15.789 2.438 30.606 1.00 93.94 226 PRO A N 1
ATOM 1752 C CA . PRO A 1 226 ? -16.483 3.730 30.486 1.00 93.94 226 PRO A CA 1
ATOM 1753 C C . PRO A 1 226 ? -16.594 4.585 31.767 1.00 93.94 226 PRO A C 1
ATOM 1755 O O . PRO A 1 226 ? -17.256 5.616 31.733 1.00 93.94 226 PRO A O 1
ATOM 1758 N N . GLY A 1 227 ? -15.977 4.193 32.888 1.00 93.81 227 GLY A N 1
ATOM 1759 C CA . GLY A 1 227 ? -16.119 4.878 34.185 1.00 93.81 227 GLY A CA 1
ATOM 1760 C C . GLY A 1 227 ? -15.348 6.198 34.333 1.00 93.81 227 GLY A C 1
ATOM 1761 O O . GLY A 1 227 ? -15.598 6.948 35.271 1.00 93.81 227 GLY A O 1
ATOM 1762 N N . GLY A 1 228 ? -14.419 6.499 33.424 1.00 93.19 228 GLY A N 1
ATOM 1763 C CA . GLY A 1 228 ? -13.674 7.757 33.396 1.00 93.19 228 GLY A CA 1
ATOM 1764 C C . GLY A 1 228 ? -12.809 7.886 32.142 1.00 93.19 228 GLY A C 1
ATOM 1765 O O . GLY A 1 228 ? -12.474 6.886 31.500 1.00 93.19 228 GLY A O 1
ATOM 1766 N N . ILE A 1 229 ? -12.452 9.120 31.786 1.00 95.75 229 ILE A N 1
ATOM 1767 C CA . ILE A 1 229 ? -11.584 9.439 30.646 1.00 95.75 229 ILE A CA 1
ATOM 1768 C C . ILE A 1 229 ? -10.731 10.676 30.955 1.00 95.75 229 ILE A C 1
ATOM 1770 O O . ILE A 1 229 ? -11.169 11.585 31.657 1.00 95.75 229 ILE A O 1
ATOM 1774 N N . CYS A 1 230 ? -9.510 10.717 30.427 1.00 94.88 230 CYS A N 1
ATOM 1775 C CA . CYS A 1 230 ? -8.618 11.870 30.488 1.00 94.88 230 CYS A CA 1
ATOM 1776 C C . CYS A 1 230 ? -7.877 12.043 29.154 1.00 94.88 230 CYS A C 1
ATOM 1778 O O . CYS A 1 230 ? -7.842 11.130 28.327 1.00 94.88 230 CYS A O 1
ATOM 1780 N N . SER A 1 231 ? -7.204 13.178 28.964 1.00 94.38 231 SER A N 1
ATOM 1781 C CA . SER A 1 231 ? -6.442 13.474 27.740 1.00 94.38 231 SER A CA 1
ATOM 1782 C C . SER A 1 231 ? -5.299 12.488 27.448 1.00 94.38 231 SER A C 1
ATOM 1784 O O . SER A 1 231 ? -4.864 12.381 26.307 1.00 94.38 231 SER A O 1
ATOM 1786 N N . LYS A 1 232 ? -4.816 11.734 28.449 1.00 94.19 232 LYS A N 1
ATOM 1787 C CA . LYS A 1 232 ? -3.743 10.734 28.279 1.00 94.19 232 LYS A CA 1
ATOM 1788 C C . LYS A 1 232 ? -4.238 9.394 27.719 1.00 94.19 232 LYS A C 1
ATOM 1790 O O . LYS A 1 232 ? -3.455 8.671 27.097 1.00 94.19 232 LYS A O 1
ATOM 1795 N N . CYS A 1 233 ? -5.504 9.038 27.956 1.00 94.44 233 CYS A N 1
ATOM 1796 C CA . CYS A 1 233 ? -6.115 7.812 27.426 1.00 94.44 233 CYS A CA 1
ATOM 1797 C C . CYS A 1 233 ? -7.060 8.064 26.248 1.00 94.44 233 CYS A C 1
ATOM 1799 O O . CYS A 1 233 ? -7.309 7.136 25.474 1.00 94.44 233 CYS A O 1
ATOM 1801 N N . GLN A 1 234 ? -7.552 9.296 26.097 1.00 94.94 234 GLN A N 1
ATOM 1802 C CA . GLN A 1 234 ? -8.337 9.731 24.951 1.00 94.94 234 GLN A CA 1
ATOM 1803 C C . GLN A 1 234 ? -7.487 9.666 23.666 1.00 94.94 234 GLN A C 1
ATOM 1805 O O . GLN A 1 234 ? -6.340 10.119 23.670 1.00 94.94 234 GLN A O 1
ATOM 1810 N N . PRO A 1 235 ? -8.013 9.103 22.563 1.00 94.06 235 PRO A N 1
ATOM 1811 C CA . PRO A 1 235 ? -7.324 9.132 21.279 1.00 94.06 235 PRO A CA 1
ATOM 1812 C C . PRO A 1 235 ? -7.259 10.564 20.733 1.00 94.06 235 PRO A C 1
ATOM 1814 O O . PRO A 1 235 ? -8.193 11.351 20.902 1.00 94.06 235 PRO A O 1
ATOM 1817 N N . SER A 1 236 ? -6.164 10.896 20.050 1.00 91.62 236 SER A N 1
ATOM 1818 C CA . SER A 1 236 ? -6.014 12.185 19.374 1.00 91.62 236 SER A CA 1
ATOM 1819 C C . SER A 1 236 ? -7.060 12.371 18.272 1.00 91.62 236 SER A C 1
ATOM 1821 O O . SER A 1 236 ? -7.562 11.400 17.699 1.00 91.62 236 SER A O 1
ATOM 1823 N N . ALA A 1 237 ? -7.355 13.631 17.945 1.00 93.50 237 ALA A N 1
ATOM 1824 C CA . ALA A 1 237 ? -8.196 13.966 16.803 1.00 93.50 237 ALA A CA 1
ATOM 1825 C C . ALA A 1 237 ? -7.616 13.390 15.499 1.00 93.50 237 ALA A C 1
ATOM 1827 O O . ALA A 1 237 ? -6.399 13.326 15.313 1.00 93.50 237 ALA A O 1
ATOM 1828 N N . LEU A 1 238 ? -8.506 12.962 14.601 1.00 92.19 238 LEU A N 1
ATOM 1829 C CA . LEU A 1 238 ? -8.131 12.314 13.350 1.00 92.19 238 LEU A CA 1
ATOM 1830 C C . LEU A 1 238 ? -7.947 13.337 12.237 1.00 92.19 238 LEU A C 1
ATOM 1832 O O . LEU A 1 238 ? -8.873 14.078 11.917 1.00 92.19 238 LEU A O 1
ATOM 1836 N N . THR A 1 239 ? -6.797 13.276 11.573 1.00 94.19 239 THR A N 1
ATOM 1837 C CA . THR A 1 239 ? -6.582 13.951 10.292 1.00 94.19 239 THR A CA 1
ATOM 1838 C C . THR A 1 239 ? -6.494 12.897 9.199 1.00 94.19 239 THR A C 1
ATOM 1840 O O . THR A 1 239 ? -5.537 12.123 9.143 1.00 94.19 239 THR A O 1
ATOM 1843 N N . LEU A 1 240 ? -7.487 12.859 8.311 1.00 93.75 240 LEU A N 1
ATOM 1844 C CA . LEU A 1 240 ? -7.491 11.928 7.185 1.00 93.75 240 LEU A CA 1
ATOM 1845 C C . LEU A 1 240 ? -6.490 12.396 6.127 1.00 93.75 240 LEU A C 1
ATOM 1847 O O . LEU A 1 240 ? -6.695 13.403 5.458 1.00 93.75 240 LEU A O 1
ATOM 1851 N N . GLN A 1 241 ? -5.397 11.651 5.990 1.00 93.06 241 GLN A N 1
ATOM 1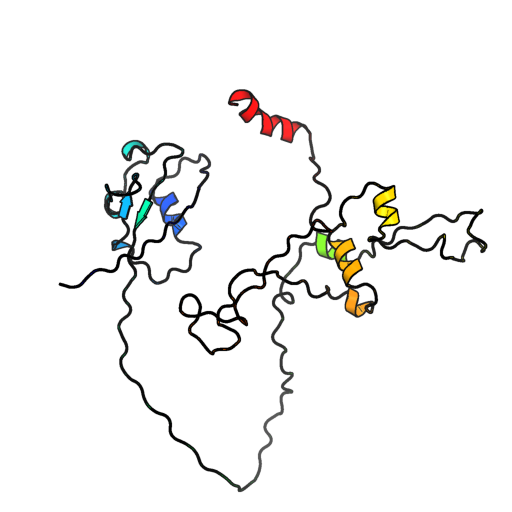852 C CA . GLN A 1 241 ? -4.391 11.855 4.953 1.00 93.06 241 GLN A CA 1
ATOM 1853 C C . GLN A 1 241 ? -4.489 10.743 3.913 1.00 93.06 241 GLN A C 1
ATOM 1855 O O . GLN A 1 241 ? -4.814 9.595 4.231 1.00 93.06 241 GLN A O 1
ATOM 1860 N N . ARG A 1 242 ? -4.179 11.064 2.654 1.00 93.19 242 ARG A N 1
ATOM 1861 C CA . ARG A 1 242 ? -4.107 10.043 1.607 1.00 93.19 242 ARG A CA 1
ATOM 1862 C C . ARG A 1 242 ? -2.969 9.078 1.933 1.00 93.19 242 ARG A C 1
ATOM 1864 O O . ARG A 1 242 ? -1.824 9.493 2.088 1.00 93.19 242 ARG A O 1
ATOM 1871 N N . ARG A 1 243 ? -3.272 7.781 1.999 1.00 91.81 243 ARG A N 1
ATOM 1872 C CA . ARG A 1 243 ? -2.263 6.746 2.245 1.00 91.81 243 ARG A CA 1
ATOM 1873 C C . ARG A 1 243 ? -1.229 6.739 1.109 1.00 91.81 243 ARG A C 1
ATOM 1875 O O . ARG A 1 243 ? -1.585 6.607 -0.061 1.00 91.81 243 ARG A O 1
ATOM 1882 N N . SER A 1 244 ? 0.049 6.875 1.455 1.00 92.19 244 SER A N 1
ATOM 1883 C CA . SER A 1 244 ? 1.165 6.959 0.497 1.00 92.19 244 SER A CA 1
ATOM 1884 C C . SER A 1 244 ? 1.635 5.602 -0.042 1.00 92.19 244 SER A C 1
ATOM 1886 O O . SER A 1 244 ? 2.410 5.551 -0.993 1.00 92.19 244 SER A O 1
ATOM 1888 N N . PHE A 1 245 ? 1.153 4.502 0.539 1.00 95.00 245 PHE A N 1
ATOM 1889 C CA . PHE A 1 245 ? 1.533 3.138 0.180 1.00 95.00 245 PHE A CA 1
ATOM 1890 C C . PHE A 1 245 ? 0.334 2.187 0.220 1.00 95.00 245 PHE A C 1
ATOM 1892 O O . PHE A 1 245 ? -0.703 2.499 0.811 1.00 95.00 245 PHE A O 1
ATOM 1899 N N . ARG A 1 246 ? 0.491 0.995 -0.352 1.00 95.62 246 ARG A N 1
ATOM 1900 C CA . ARG A 1 246 ? -0.487 -0.104 -0.293 1.00 95.62 246 ARG A CA 1
ATOM 1901 C C . ARG A 1 246 ? 0.204 -1.415 0.084 1.00 95.62 246 ARG A C 1
ATOM 1903 O O . ARG A 1 246 ? 1.410 -1.548 -0.076 1.00 95.62 246 ARG A O 1
ATOM 1910 N N . MET A 1 247 ? -0.563 -2.358 0.633 1.00 94.75 247 MET A N 1
ATOM 1911 C CA . MET A 1 247 ? -0.025 -3.662 1.056 1.00 94.75 247 MET A CA 1
ATOM 1912 C C . MET A 1 247 ? 0.174 -4.615 -0.121 1.00 94.75 247 MET A C 1
ATOM 1914 O O . MET A 1 247 ? 1.151 -5.348 -0.154 1.00 94.75 247 MET A O 1
ATOM 1918 N N . VAL A 1 248 ? -0.764 -4.594 -1.068 1.00 96.31 248 VAL A N 1
ATOM 1919 C CA . VAL A 1 248 ? -0.767 -5.438 -2.262 1.00 96.31 248 VAL A CA 1
ATOM 1920 C C . VAL A 1 248 ? -0.788 -4.517 -3.471 1.00 96.31 248 VAL A C 1
ATOM 1922 O O . VAL A 1 248 ? -1.633 -3.622 -3.552 1.00 96.31 248 VAL A O 1
ATOM 1925 N N . ASP A 1 249 ? 0.167 -4.709 -4.376 1.00 96.19 249 ASP A N 1
ATOM 1926 C CA . ASP A 1 249 ? 0.338 -3.852 -5.548 1.00 96.19 249 ASP A CA 1
ATOM 1927 C C . ASP A 1 249 ? -0.496 -4.283 -6.748 1.00 96.19 249 ASP A C 1
ATOM 1929 O O . ASP A 1 249 ? -0.964 -3.437 -7.511 1.00 96.19 249 ASP A O 1
ATOM 1933 N N . HIS A 1 250 ? -0.689 -5.588 -6.900 1.00 96.62 250 HIS A N 1
ATOM 1934 C CA . HIS A 1 250 ? -1.346 -6.174 -8.052 1.00 96.62 250 HIS A CA 1
ATOM 1935 C C . HIS A 1 250 ? -2.204 -7.366 -7.630 1.00 96.62 250 HIS A C 1
ATOM 1937 O O . HIS A 1 250 ? -1.856 -8.100 -6.706 1.00 96.62 250 HIS A O 1
ATOM 1943 N N . VAL A 1 251 ? -3.330 -7.538 -8.318 1.00 96.81 251 VAL A N 1
ATOM 1944 C CA . VAL A 1 251 ? -4.191 -8.713 -8.199 1.00 96.81 251 VAL A CA 1
ATOM 1945 C C . VAL A 1 251 ? -4.266 -9.329 -9.581 1.00 96.81 251 VAL A C 1
ATOM 1947 O O . VAL A 1 251 ? -4.884 -8.763 -10.481 1.00 96.81 251 VAL A O 1
ATOM 1950 N N . GLU A 1 252 ? -3.614 -10.474 -9.730 1.00 97.00 252 GLU A N 1
ATOM 1951 C CA . GLU A 1 252 ? -3.608 -11.241 -10.967 1.00 97.00 252 GLU A CA 1
ATOM 1952 C C . GLU A 1 252 ? -4.610 -12.388 -10.865 1.00 97.00 252 GLU A C 1
ATOM 1954 O O . GLU A 1 252 ? -4.662 -13.107 -9.863 1.00 97.00 252 GLU A O 1
ATOM 1959 N N . PHE A 1 253 ? -5.408 -12.575 -11.912 1.00 97.06 253 PHE A N 1
ATOM 1960 C CA . PHE A 1 253 ? -6.268 -13.743 -12.039 1.00 97.06 253 PHE A CA 1
ATOM 1961 C C . PHE A 1 253 ? -5.560 -14.782 -12.898 1.00 97.06 253 PHE A C 1
ATOM 1963 O O . PHE A 1 253 ? -5.213 -14.503 -14.040 1.00 97.06 253 PHE A O 1
ATOM 1970 N N . SER A 1 254 ? -5.421 -16.002 -12.380 1.00 97.25 254 SER A N 1
ATOM 1971 C CA . SER A 1 254 ? -4.778 -17.100 -13.112 1.00 97.25 254 SER A CA 1
ATOM 1972 C C . SER A 1 254 ? -5.506 -17.486 -14.404 1.00 97.25 254 SER A C 1
ATOM 1974 O O . SER A 1 254 ? -4.901 -18.040 -15.316 1.00 97.25 254 SER A O 1
ATOM 1976 N N . SER A 1 255 ? -6.813 -17.220 -14.494 1.00 97.25 255 SER A N 1
ATOM 1977 C CA . SER A 1 255 ? -7.612 -17.445 -15.698 1.00 97.25 255 SER A CA 1
ATOM 1978 C C . SER A 1 255 ? -8.824 -16.518 -15.738 1.00 97.25 255 SER A C 1
ATOM 1980 O O . SER A 1 255 ? -9.493 -16.314 -14.720 1.00 97.25 255 SER A O 1
ATOM 1982 N N . SER A 1 256 ? -9.171 -16.034 -16.933 1.00 96.75 256 SER A N 1
ATOM 1983 C CA . SER A 1 256 ? -10.408 -15.280 -17.187 1.00 96.75 256 SER A CA 1
ATOM 1984 C C . SER A 1 256 ? -11.669 -16.085 -16.850 1.00 96.75 256 SER A C 1
ATOM 1986 O O . SER A 1 256 ? -12.654 -15.528 -16.367 1.00 96.75 256 SER A O 1
ATOM 1988 N N . THR A 1 257 ? -11.615 -17.413 -16.995 1.00 97.56 257 THR A N 1
ATOM 1989 C CA . THR A 1 257 ? -12.743 -18.316 -16.711 1.00 97.56 257 THR A CA 1
ATOM 1990 C C . THR A 1 257 ? -13.215 -18.251 -15.256 1.00 97.56 257 THR A C 1
ATOM 1992 O O . THR A 1 257 ? -14.403 -18.440 -14.983 1.00 97.56 257 THR A O 1
ATOM 1995 N N . LEU A 1 258 ? -12.318 -17.943 -14.308 1.00 97.38 258 LEU A N 1
ATOM 1996 C CA . LEU A 1 258 ? -12.676 -17.762 -12.899 1.00 97.38 258 LEU A CA 1
ATOM 1997 C C . LEU A 1 258 ? -13.606 -16.564 -12.714 1.00 97.38 258 LEU A C 1
ATOM 1999 O O . LEU A 1 258 ? -14.600 -16.667 -11.991 1.00 97.38 258 LEU A O 1
ATOM 2003 N N . VAL A 1 259 ? -13.298 -15.459 -13.394 1.00 97.19 259 VAL A N 1
ATOM 2004 C CA . VAL A 1 259 ? -14.098 -14.233 -13.360 1.00 97.19 259 VAL A CA 1
ATOM 2005 C C . VAL A 1 259 ? -15.448 -14.483 -14.023 1.00 97.19 259 VAL A C 1
ATOM 2007 O O . VAL A 1 259 ? -16.484 -14.170 -13.440 1.00 97.19 259 VAL A O 1
ATOM 2010 N N . ASP A 1 260 ? -15.470 -15.137 -15.184 1.00 97.25 260 ASP A N 1
ATOM 2011 C CA . ASP A 1 260 ? -16.724 -15.431 -15.881 1.00 97.25 260 ASP A CA 1
ATOM 2012 C C . ASP A 1 260 ? -17.647 -16.355 -15.095 1.00 97.25 260 ASP A C 1
ATOM 2014 O O . ASP A 1 260 ? -18.856 -16.111 -15.009 1.00 97.25 260 ASP A O 1
ATOM 2018 N N . ARG A 1 261 ? -17.084 -17.390 -14.467 1.00 97.38 261 ARG A N 1
ATOM 2019 C CA . ARG A 1 261 ? -17.852 -18.281 -13.600 1.00 97.38 261 ARG A CA 1
ATOM 2020 C C . ARG A 1 261 ? -18.388 -17.534 -12.382 1.00 97.38 261 ARG A C 1
ATOM 2022 O O . ARG A 1 261 ? -19.542 -17.750 -12.018 1.00 97.38 261 ARG A O 1
ATOM 2029 N N . PHE A 1 262 ? -17.592 -16.653 -11.776 1.00 97.00 262 PHE A N 1
ATOM 2030 C CA . PHE A 1 262 ? -18.025 -15.829 -10.647 1.00 97.00 262 PHE A CA 1
ATOM 2031 C C . PHE A 1 262 ? -19.190 -14.901 -11.030 1.00 97.00 262 PHE A C 1
ATOM 2033 O O . PHE A 1 262 ? -20.202 -14.864 -10.333 1.00 97.00 262 PHE A O 1
ATOM 2040 N N . LEU A 1 263 ? -19.098 -14.229 -12.180 1.00 97.75 263 LEU A N 1
ATOM 2041 C CA . LEU A 1 263 ? -20.136 -13.316 -12.670 1.00 97.75 263 LEU A CA 1
ATOM 2042 C C . LEU A 1 263 ? -21.394 -14.030 -13.182 1.00 97.75 263 LEU A C 1
ATOM 2044 O O . LEU A 1 263 ? -22.439 -13.399 -13.328 1.00 97.75 263 LEU A O 1
ATOM 2048 N N . SER A 1 264 ? -21.328 -15.337 -13.450 1.00 97.69 264 SER A N 1
ATOM 2049 C CA . SER A 1 264 ? -22.452 -16.093 -14.017 1.00 97.69 264 SER A CA 1
ATOM 2050 C C . SER A 1 264 ? -23.720 -16.067 -13.158 1.00 97.69 264 SER A C 1
ATOM 2052 O O . SER A 1 264 ? -24.816 -16.099 -13.713 1.00 97.69 264 SER A O 1
ATOM 2054 N N . ALA A 1 265 ? -23.589 -15.993 -11.829 1.00 97.31 265 ALA A N 1
ATOM 2055 C CA . ALA A 1 265 ? -24.733 -15.897 -10.926 1.00 97.31 265 ALA A CA 1
ATOM 2056 C C . ALA A 1 265 ? -25.426 -14.538 -11.072 1.00 97.31 265 ALA A C 1
ATOM 2058 O O . ALA A 1 265 ? -26.611 -14.495 -11.381 1.00 97.31 265 ALA A O 1
ATOM 2059 N N . TRP A 1 266 ? -24.657 -13.451 -10.967 1.00 98.00 266 TRP A N 1
ATOM 2060 C CA . TRP A 1 266 ? -25.162 -12.087 -11.123 1.00 98.00 266 TRP A CA 1
ATOM 2061 C C . TRP A 1 266 ? -25.812 -11.862 -12.495 1.00 98.00 266 TRP A C 1
ATOM 2063 O O . TRP A 1 266 ? -26.915 -11.340 -12.582 1.00 98.00 266 TRP A O 1
ATOM 2073 N N . ARG A 1 267 ? -25.204 -12.367 -13.580 1.00 97.81 267 ARG A N 1
ATOM 2074 C CA . ARG A 1 267 ? -25.791 -12.284 -14.933 1.00 97.81 267 ARG A CA 1
ATOM 2075 C C . ARG A 1 267 ? -27.173 -12.946 -15.041 1.00 97.81 267 ARG A C 1
ATOM 2077 O O . ARG A 1 267 ? -27.938 -12.588 -15.927 1.00 97.81 267 ARG A O 1
ATOM 2084 N N . LYS A 1 268 ? -27.478 -13.928 -14.186 1.00 97.12 268 LYS A N 1
ATOM 2085 C CA . LYS A 1 268 ? -28.768 -14.635 -14.178 1.00 97.12 268 LYS A CA 1
ATOM 2086 C C . LYS A 1 268 ? -29.794 -13.993 -13.251 1.00 97.12 268 LYS A C 1
ATOM 2088 O O . LYS A 1 268 ? -30.983 -14.161 -13.492 1.00 97.12 268 LYS A O 1
ATOM 2093 N N . THR A 1 269 ? -29.354 -13.334 -12.183 1.00 97.31 269 THR A N 1
ATOM 2094 C CA . THR A 1 269 ? -30.247 -12.854 -11.118 1.00 97.31 269 THR A CA 1
ATOM 2095 C C . THR A 1 269 ? -30.420 -11.341 -11.073 1.00 97.31 269 THR A C 1
ATOM 2097 O O . THR A 1 269 ? -31.375 -10.887 -10.448 1.00 97.31 269 THR A O 1
ATOM 2100 N N . GLY A 1 270 ? -29.529 -10.577 -11.715 1.00 89.19 270 GLY A N 1
ATOM 2101 C CA . GLY A 1 270 ? -29.296 -9.176 -11.350 1.00 89.19 270 GLY A CA 1
ATOM 2102 C C . GLY A 1 270 ? -28.581 -9.055 -10.009 1.00 89.19 270 GLY A C 1
ATOM 2103 O O . GLY A 1 270 ? -28.354 -7.892 -9.608 1.00 89.19 270 GLY A O 1
#